Protein AF-0000000068148732 (afdb_homodimer)

Nearest PDB structures (foldseek):
  4zos-assembly1_C  TM=9.100E-01  e=1.405E-07  Yersinia enterocolitica subsp. enterocolitica 8081
  4hl9-assembly4_H  TM=9.072E-01  e=1.807E-07  Rhodospirillum rubrum ATCC 11170
  4zos-assembly2_B  TM=8.792E-01  e=1.593E-07  Yersinia enterocolitica subsp. enterocolitica 8081
  4dpo-assembly1_B  TM=8.936E-01  e=3.387E-07  Methanosarcina mazei Go1
  2gff-assembly1_A  TM=8.939E-01  e=2.284E-05  Yersinia pestis

Structure (mmCIF, N/CA/C/O backbone):
data_AF-0000000068148732-model_v1
#
loop_
_entity.id
_entity.type
_entity.pdbx_description
1 polymer 'ABM domain-containing protein'
#
loop_
_atom_site.group_PDB
_atom_site.id
_atom_site.type_symbol
_atom_site.label_atom_id
_atom_site.label_alt_id
_atom_site.label_comp_id
_atom_site.label_asym_id
_atom_site.label_entity_id
_atom_site.label_seq_id
_atom_site.pdbx_PDB_ins_code
_atom_site.Cartn_x
_atom_site.Cartn_y
_atom_site.Cartn_z
_atom_site.occupancy
_atom_site.B_iso_or_equiv
_atom_site.auth_seq_id
_atom_site.auth_comp_id
_atom_site.auth_asym_id
_atom_site.auth_atom_id
_atom_site.pdbx_PDB_model_num
ATOM 1 N N . MET A 1 1 ? 11.148 -5.82 21.234 1 41.78 1 MET A N 1
ATOM 2 C CA . MET A 1 1 ? 9.766 -5.852 20.75 1 41.78 1 MET A CA 1
ATOM 3 C C . MET A 1 1 ? 9.719 -5.801 19.219 1 41.78 1 MET A C 1
ATOM 5 O O . MET A 1 1 ? 10.156 -4.82 18.625 1 41.78 1 MET A O 1
ATOM 9 N N . THR A 1 2 ? 9.812 -6.941 18.484 1 57.5 2 THR A N 1
ATOM 10 C CA . THR A 1 2 ? 9.969 -6.977 17.031 1 57.5 2 THR A CA 1
ATOM 11 C C . THR A 1 2 ? 8.82 -6.23 16.344 1 57.5 2 THR A C 1
ATOM 13 O O . THR A 1 2 ? 7.648 -6.496 16.625 1 57.5 2 THR A O 1
ATOM 16 N N . ASN A 1 3 ? 9 -5 15.898 1 87.88 3 ASN A N 1
ATOM 17 C CA . ASN A 1 3 ? 7.949 -4.125 15.391 1 87.88 3 ASN A CA 1
ATOM 18 C C . ASN A 1 3 ? 7.469 -4.566 14.008 1 87.88 3 ASN A C 1
ATOM 20 O O . ASN A 1 3 ? 8.281 -4.84 13.125 1 87.88 3 ASN A O 1
ATOM 24 N N . SER A 1 4 ? 6.219 -4.785 13.938 1 97.69 4 SER A N 1
ATOM 25 C CA . SER A 1 4 ? 5.621 -5.176 12.664 1 97.69 4 SER A CA 1
ATOM 26 C C . SER A 1 4 ? 5.926 -4.16 11.578 1 97.69 4 SER A C 1
ATOM 28 O O . SER A 1 4 ? 6.23 -3 11.867 1 97.69 4 SER A O 1
ATOM 30 N N . ILE A 1 5 ? 6.051 -4.664 10.406 1 98.62 5 ILE A N 1
ATOM 31 C CA . ILE A 1 5 ? 6.223 -3.744 9.289 1 98.62 5 ILE A CA 1
ATOM 32 C C . ILE A 1 5 ? 5.117 -3.963 8.266 1 98.62 5 ILE A C 1
ATOM 34 O O . ILE A 1 5 ? 4.531 -5.047 8.188 1 98.62 5 ILE A O 1
ATOM 38 N N . LYS A 1 6 ? 4.832 -2.912 7.609 1 98.81 6 LYS A N 1
ATOM 39 C CA . LYS A 1 6 ? 3.982 -2.965 6.422 1 98.81 6 LYS A CA 1
ATOM 40 C C . LYS A 1 6 ? 4.82 -3.035 5.148 1 98.81 6 LYS A C 1
ATOM 42 O O . LYS A 1 6 ? 5.863 -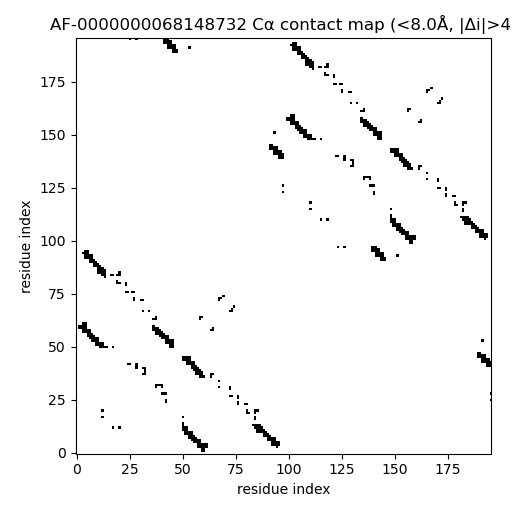2.387 5.047 1 98.81 6 LYS A O 1
ATOM 47 N N . VAL A 1 7 ? 4.387 -3.824 4.168 1 98.94 7 VAL A N 1
ATOM 48 C CA . VAL A 1 7 ? 5.012 -3.859 2.848 1 98.94 7 VAL A CA 1
ATOM 49 C C . VAL A 1 7 ? 3.955 -3.65 1.768 1 98.94 7 VAL A C 1
ATOM 51 O O . VAL A 1 7 ? 2.908 -4.301 1.781 1 98.94 7 VAL A O 1
ATOM 54 N N . VAL A 1 8 ? 4.18 -2.717 0.924 1 98.94 8 VAL A N 1
ATOM 55 C CA . VAL A 1 8 ? 3.352 -2.484 -0.255 1 98.94 8 VAL A CA 1
ATOM 56 C C . VAL A 1 8 ? 4.145 -2.818 -1.517 1 98.94 8 VAL A C 1
ATOM 58 O O . VAL A 1 8 ? 5.215 -2.256 -1.751 1 98.94 8 VAL A O 1
ATOM 61 N N . ALA A 1 9 ? 3.645 -3.76 -2.295 1 98.94 9 ALA A N 1
ATOM 62 C CA . ALA A 1 9 ? 4.262 -4.129 -3.566 1 98.94 9 ALA A CA 1
ATOM 63 C C . ALA A 1 9 ? 3.326 -3.83 -4.734 1 98.94 9 ALA A C 1
ATOM 65 O O . ALA A 1 9 ? 2.211 -4.352 -4.797 1 98.94 9 ALA A O 1
ATOM 66 N N . ARG A 1 10 ? 3.758 -3.01 -5.617 1 98.94 10 ARG A N 1
ATOM 67 C CA . ARG A 1 10 ? 3.014 -2.676 -6.828 1 98.94 10 ARG A CA 1
ATOM 68 C C . ARG A 1 10 ? 3.543 -3.453 -8.031 1 98.94 10 ARG A C 1
ATOM 70 O O . ARG A 1 10 ? 4.738 -3.406 -8.328 1 98.94 10 ARG A O 1
ATOM 77 N N . VAL A 1 11 ? 2.668 -4.145 -8.648 1 98.88 11 VAL A N 1
ATOM 78 C CA . VAL A 1 11 ? 3.041 -5.062 -9.719 1 98.88 11 VAL A CA 1
ATOM 79 C C . VAL A 1 11 ? 2.363 -4.641 -11.023 1 98.88 11 VAL A C 1
ATOM 81 O O . VAL A 1 11 ? 1.139 -4.512 -11.078 1 98.88 11 VAL A O 1
ATOM 84 N N . MET A 1 12 ? 3.15 -4.426 -12.023 1 98.88 12 MET A N 1
ATOM 85 C CA . MET A 1 12 ? 2.654 -4.133 -13.367 1 98.88 12 MET A CA 1
ATOM 86 C C . MET A 1 12 ? 2.76 -5.359 -14.258 1 98.88 12 MET A C 1
ATOM 88 O O . MET A 1 12 ? 3.844 -5.922 -14.422 1 98.88 12 MET A O 1
ATOM 92 N N . ILE A 1 13 ? 1.694 -5.703 -14.844 1 98.88 13 ILE A N 1
ATOM 93 C CA . ILE A 1 13 ? 1.597 -6.949 -15.602 1 98.88 13 ILE A CA 1
ATOM 94 C C . ILE A 1 13 ? 1.659 -6.652 -17.094 1 98.88 13 ILE A C 1
ATOM 96 O O . ILE A 1 13 ? 1.075 -5.672 -17.562 1 98.88 13 ILE A O 1
ATOM 100 N N . THR A 1 14 ? 2.352 -7.508 -17.828 1 98.75 14 THR A N 1
ATOM 101 C CA . THR A 1 14 ? 2.336 -7.434 -19.281 1 98.75 14 THR A CA 1
ATOM 102 C C . THR A 1 14 ? 0.914 -7.59 -19.812 1 98.75 14 THR A C 1
ATOM 104 O O . THR A 1 14 ? 0.196 -8.508 -19.422 1 98.75 14 THR A O 1
ATOM 107 N N . PRO A 1 15 ? 0.529 -6.656 -20.719 1 98.5 15 PRO A N 1
ATOM 108 C CA . PRO A 1 15 ? -0.842 -6.734 -21.234 1 98.5 15 PRO A CA 1
ATOM 109 C C . PRO A 1 15 ? -1.189 -8.117 -21.781 1 98.5 15 PRO A C 1
ATOM 111 O O . PRO A 1 15 ? -0.399 -8.711 -22.516 1 98.5 15 PRO A O 1
ATOM 114 N N . GLY A 1 16 ? -2.309 -8.625 -21.328 1 98.06 16 GLY A N 1
ATOM 115 C CA . GLY A 1 16 ? -2.793 -9.914 -21.797 1 98.06 16 GLY A CA 1
ATOM 116 C C . GLY A 1 16 ? -2.488 -11.047 -20.828 1 98.06 16 GLY A C 1
ATOM 117 O O . GLY A 1 16 ? -3.012 -12.156 -20.984 1 98.06 16 GLY A O 1
ATOM 118 N N . ASN A 1 17 ? -1.711 -10.812 -19.828 1 98.44 17 ASN A N 1
ATOM 119 C CA . ASN A 1 17 ? -1.284 -11.859 -18.906 1 98.44 17 ASN A CA 1
ATOM 120 C C . ASN A 1 17 ? -1.924 -11.703 -17.531 1 98.44 17 ASN A C 1
ATOM 122 O O . ASN A 1 17 ? -1.484 -12.32 -16.562 1 98.44 17 ASN A O 1
ATOM 126 N N . GLU A 1 18 ? -2.932 -10.844 -17.453 1 98.44 18 GLU A N 1
ATOM 127 C CA . GLU A 1 18 ? -3.545 -10.516 -16.172 1 98.44 18 GLU A CA 1
ATOM 128 C C . GLU A 1 18 ? -4.176 -11.75 -15.531 1 98.44 18 GLU A C 1
ATOM 130 O O . GLU A 1 18 ? -4.047 -11.969 -14.328 1 98.44 18 GLU A O 1
ATOM 135 N N . ASP A 1 19 ? -4.844 -12.562 -16.328 1 98 19 ASP A N 1
ATOM 136 C CA . ASP A 1 19 ? -5.535 -13.727 -15.781 1 98 19 ASP A CA 1
ATOM 137 C C . ASP A 1 19 ? -4.551 -14.703 -15.148 1 98 19 ASP A C 1
ATOM 139 O O . ASP A 1 19 ? -4.797 -15.227 -14.055 1 98 19 ASP A O 1
ATOM 143 N N . ALA A 1 20 ? -3.566 -14.992 -15.883 1 97.94 20 ALA A N 1
ATOM 144 C CA . ALA A 1 20 ? -2.537 -15.875 -15.344 1 97.94 20 ALA A CA 1
ATOM 145 C C . ALA A 1 20 ? -1.981 -15.328 -14.031 1 97.94 20 ALA A C 1
ATOM 147 O O . ALA A 1 20 ? -1.85 -16.062 -13.047 1 97.94 20 ALA A O 1
ATOM 148 N N . PHE A 1 21 ? -1.647 -14.078 -13.992 1 98.81 21 PHE A N 1
ATOM 149 C CA . PHE A 1 21 ? -1.114 -13.461 -12.781 1 98.81 21 PHE A CA 1
ATOM 150 C C . PHE A 1 21 ? -2.094 -13.602 -11.625 1 98.81 21 PHE A C 1
ATOM 152 O O . PHE A 1 21 ? -1.711 -14.031 -10.531 1 98.81 21 PHE A O 1
ATOM 159 N N . GLU A 1 22 ? -3.365 -13.227 -11.875 1 98.75 22 GLU A N 1
ATOM 160 C CA . GLU A 1 22 ? -4.352 -13.281 -10.805 1 98.75 22 GLU A CA 1
ATOM 161 C C . GLU A 1 22 ? -4.477 -14.695 -10.234 1 98.75 22 GLU A C 1
ATOM 163 O O . GLU A 1 22 ? -4.594 -14.875 -9.023 1 98.75 22 GLU A O 1
ATOM 168 N N . THR A 1 23 ? -4.449 -15.68 -11.086 1 98.44 23 THR A N 1
ATOM 169 C CA . THR A 1 23 ? -4.559 -17.062 -10.656 1 98.44 23 THR A CA 1
ATOM 170 C C . THR A 1 23 ? -3.414 -17.438 -9.719 1 98.44 23 THR A C 1
ATOM 172 O O . THR A 1 23 ? -3.646 -17.859 -8.578 1 98.44 23 THR A O 1
ATOM 175 N N . TYR A 1 24 ? -2.24 -17.219 -10.117 1 98.56 24 TYR A N 1
ATOM 176 C CA . TYR A 1 24 ? -1.079 -17.656 -9.352 1 98.56 24 TYR A CA 1
ATOM 177 C C . TYR A 1 24 ? -0.852 -16.75 -8.141 1 98.56 24 TYR A C 1
ATOM 179 O O . TYR A 1 24 ? -0.393 -17.203 -7.094 1 98.56 24 TYR A O 1
ATOM 187 N N . ALA A 1 25 ? -1.184 -15.492 -8.289 1 98.75 25 ALA A N 1
ATOM 188 C CA . ALA A 1 25 ? -1.085 -14.578 -7.148 1 98.75 25 ALA A CA 1
ATOM 189 C C . ALA A 1 25 ? -2.076 -14.961 -6.055 1 98.75 25 ALA A C 1
ATOM 191 O O . ALA A 1 25 ? -1.792 -14.789 -4.863 1 98.75 25 ALA A O 1
ATOM 192 N N . ALA A 1 26 ? -3.234 -15.438 -6.453 1 98.56 26 ALA A N 1
ATOM 193 C CA . ALA A 1 26 ? -4.199 -15.914 -5.469 1 98.56 26 ALA A CA 1
ATOM 194 C C . ALA A 1 26 ? -3.65 -17.109 -4.699 1 98.56 26 ALA A C 1
ATOM 196 O O . ALA A 1 26 ? -3.797 -17.203 -3.477 1 98.56 26 ALA A O 1
ATOM 197 N N . GLU A 1 27 ? -3.043 -18 -5.395 1 98.44 27 GLU A N 1
ATOM 198 C CA . GLU A 1 27 ? -2.404 -19.141 -4.75 1 98.44 27 GLU A CA 1
ATOM 199 C C . GLU A 1 27 ? -1.283 -18.688 -3.814 1 98.44 27 GLU A C 1
ATOM 201 O O . GLU A 1 27 ? -1.157 -19.203 -2.699 1 98.44 27 GLU A O 1
ATOM 206 N N . LEU A 1 28 ? -0.495 -17.766 -4.27 1 98.75 28 LEU A N 1
ATOM 207 C CA . LEU A 1 28 ? 0.555 -17.18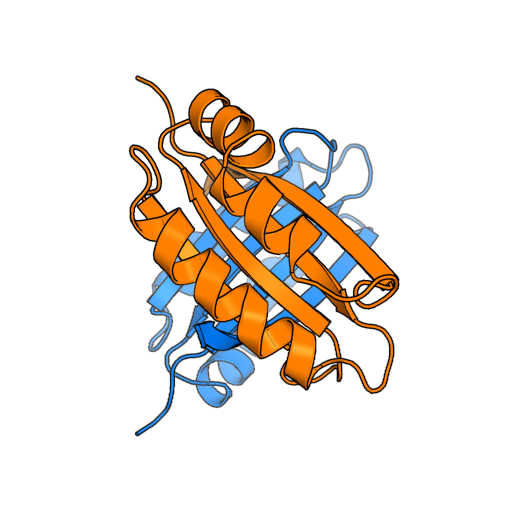8 -3.443 1 98.75 28 LEU A CA 1
ATOM 208 C C . LEU A 1 28 ? -0.025 -16.609 -2.158 1 98.75 28 LEU A C 1
ATOM 210 O O . LEU A 1 28 ? 0.524 -16.812 -1.074 1 98.75 28 LEU A O 1
ATOM 214 N N . SER A 1 29 ? -1.129 -15.859 -2.316 1 98.75 29 SER A N 1
ATOM 215 C CA . SER A 1 29 ? -1.762 -15.211 -1.173 1 98.75 29 SER A CA 1
ATOM 216 C C . SER A 1 29 ? -2.174 -16.234 -0.117 1 98.75 29 SER A C 1
ATOM 218 O O . SER A 1 29 ? -1.931 -16.031 1.075 1 98.75 29 SER A O 1
ATOM 220 N N . VAL A 1 30 ? -2.766 -17.328 -0.506 1 98.5 30 VAL A N 1
ATOM 221 C CA . VAL A 1 30 ? -3.199 -18.375 0.405 1 98.5 30 VAL A CA 1
ATOM 222 C C . VAL A 1 30 ? -1.987 -18.984 1.106 1 98.5 30 VAL A C 1
ATOM 224 O O . VAL A 1 30 ? -1.967 -19.109 2.334 1 98.5 30 VAL A O 1
ATOM 227 N N . ALA A 1 31 ? -1.003 -19.344 0.367 1 98.62 31 ALA A N 1
ATOM 228 C CA . ALA A 1 31 ? 0.201 -19.953 0.921 1 98.62 31 ALA A CA 1
ATOM 229 C C . ALA A 1 31 ? 0.903 -19.016 1.89 1 98.62 31 ALA A C 1
ATOM 231 O O . ALA A 1 31 ? 1.345 -19.422 2.965 1 98.62 31 ALA A O 1
ATOM 232 N N . THR A 1 32 ? 1.057 -17.719 1.494 1 98.81 32 THR A N 1
ATOM 233 C CA . THR A 1 32 ? 1.768 -16.719 2.281 1 98.81 32 THR A CA 1
ATOM 234 C C . THR A 1 32 ? 1.052 -16.469 3.605 1 98.81 32 THR A C 1
ATOM 236 O O . THR A 1 32 ? 1.693 -16.344 4.648 1 98.81 32 THR A O 1
ATOM 239 N N . ARG A 1 33 ? -0.27 -16.391 3.621 1 98.62 33 ARG A N 1
ATOM 240 C CA . ARG A 1 33 ? -1.036 -16.125 4.836 1 98.62 33 ARG A CA 1
ATOM 241 C C . ARG A 1 33 ? -0.854 -17.25 5.852 1 98.62 33 ARG A C 1
ATOM 243 O O . ARG A 1 33 ? -1.084 -17.062 7.047 1 98.62 33 ARG A O 1
ATOM 250 N N . ALA A 1 34 ? -0.403 -18.422 5.402 1 98.25 34 ALA A N 1
ATOM 251 C CA . ALA A 1 34 ? -0.185 -19.562 6.285 1 98.25 34 ALA A CA 1
ATOM 252 C C . ALA A 1 34 ? 1.21 -19.516 6.902 1 98.25 34 ALA A C 1
ATOM 254 O O . ALA A 1 34 ? 1.515 -20.281 7.816 1 98.25 34 ALA A O 1
ATOM 255 N N . GLU A 1 35 ? 2.041 -18.641 6.461 1 98.5 35 GLU A N 1
ATOM 256 C CA . GLU A 1 35 ? 3.404 -18.531 6.973 1 98.5 35 GLU A CA 1
ATOM 257 C C . GLU A 1 35 ? 3.424 -17.938 8.375 1 98.5 35 GLU A C 1
ATOM 259 O O . GLU A 1 35 ? 2.689 -16.984 8.656 1 98.5 35 GLU A O 1
ATOM 264 N N . ALA A 1 36 ? 4.293 -18.469 9.172 1 97.69 36 ALA A N 1
ATOM 265 C CA . ALA A 1 36 ? 4.488 -17.891 10.5 1 97.69 36 ALA A CA 1
ATOM 266 C C . ALA A 1 36 ? 4.992 -16.453 10.398 1 97.69 36 ALA A C 1
ATOM 268 O O . ALA A 1 36 ? 5.945 -16.172 9.664 1 97.69 36 ALA A O 1
ATOM 269 N N . GLY A 1 37 ? 4.281 -15.602 11.078 1 98.06 37 GLY A N 1
ATOM 270 C CA . GLY A 1 37 ? 4.711 -14.211 11.141 1 98.06 37 GLY A CA 1
ATOM 271 C C . GLY A 1 37 ? 4.047 -13.336 10.102 1 98.06 37 GLY A C 1
ATOM 272 O O . GLY A 1 37 ? 4.219 -12.117 10.109 1 98.06 37 GLY A O 1
ATOM 273 N N . CYS A 1 38 ? 3.348 -13.93 9.148 1 98.69 38 CYS A N 1
ATOM 274 C CA . CYS A 1 38 ? 2.494 -13.141 8.266 1 98.69 38 CYS A CA 1
ATOM 275 C C . CYS A 1 38 ? 1.242 -12.672 9 1 98.69 38 CYS A C 1
ATOM 277 O O . CYS A 1 38 ? 0.411 -13.484 9.398 1 98.69 38 CYS A O 1
ATOM 279 N N . LEU A 1 39 ? 1.058 -11.422 9.125 1 98.56 39 LEU A N 1
ATOM 280 C CA . LEU A 1 39 ? -0.081 -10.875 9.859 1 98.56 39 LEU A CA 1
ATOM 281 C C . LEU A 1 39 ? -1.229 -10.547 8.906 1 98.56 39 LEU A C 1
ATOM 283 O O . LEU A 1 39 ? -2.398 -10.633 9.289 1 98.56 39 LEU A O 1
ATOM 287 N N . SER A 1 40 ? -0.877 -10.133 7.758 1 98.69 40 SER A N 1
ATOM 288 C CA . SER A 1 40 ? -1.842 -9.898 6.688 1 98.69 40 SER A CA 1
ATOM 289 C C . SER A 1 40 ? -1.164 -9.898 5.32 1 98.69 40 SER A C 1
ATOM 291 O O . SER A 1 40 ? -0.003 -9.5 5.199 1 98.69 40 SER A O 1
ATOM 293 N N . TYR A 1 41 ? -1.872 -10.344 4.324 1 98.81 41 TYR A N 1
ATOM 294 C CA . TYR A 1 41 ? -1.389 -10.461 2.953 1 98.81 41 TYR A CA 1
ATOM 295 C C . TYR A 1 41 ? -2.547 -10.453 1.964 1 98.81 41 TYR A C 1
ATOM 297 O O . TYR A 1 41 ? -3.227 -11.469 1.786 1 98.81 41 TYR A O 1
ATOM 305 N N . HIS A 1 42 ? -2.727 -9.312 1.305 1 98.69 42 HIS A N 1
ATOM 306 C CA . HIS A 1 42 ? -3.889 -9.195 0.433 1 98.69 42 HIS A CA 1
ATOM 307 C C . HIS A 1 42 ? -3.502 -8.648 -0.935 1 98.69 42 HIS A C 1
ATOM 309 O O . HIS A 1 42 ? -2.695 -7.719 -1.027 1 98.69 42 HIS A O 1
ATOM 315 N N . LEU A 1 43 ? -4.059 -9.242 -1.942 1 98.88 43 LEU A N 1
ATOM 316 C CA . LEU A 1 43 ? -3.896 -8.789 -3.32 1 98.88 43 LEU A CA 1
ATOM 317 C C . LEU A 1 43 ? -5.039 -7.867 -3.732 1 98.88 43 LEU A C 1
ATOM 319 O O . LEU A 1 43 ? -6.203 -8.148 -3.439 1 98.88 43 LEU A O 1
ATOM 323 N N . HIS A 1 44 ? -4.672 -6.816 -4.414 1 98.88 44 HIS A N 1
ATOM 324 C CA . HIS A 1 44 ? -5.652 -5.848 -4.898 1 98.88 44 HIS A CA 1
ATOM 325 C C . HIS A 1 44 ? -5.461 -5.566 -6.383 1 98.88 44 HIS A C 1
ATOM 327 O O . HIS A 1 44 ? -4.336 -5.609 -6.891 1 98.88 44 HIS A O 1
ATOM 333 N N . ARG A 1 45 ? -6.555 -5.297 -7.039 1 98.75 45 ARG A N 1
ATOM 334 C CA . ARG A 1 45 ? -6.547 -4.789 -8.406 1 98.75 45 ARG A CA 1
ATOM 335 C C . ARG A 1 45 ? -6.75 -3.277 -8.43 1 98.75 45 ARG A C 1
ATOM 337 O O . ARG A 1 45 ? -7.586 -2.748 -7.695 1 98.75 45 ARG A O 1
ATOM 344 N N . HIS A 1 46 ? -5.926 -2.604 -9.25 1 98.75 46 HIS A N 1
ATOM 345 C CA . HIS A 1 46 ? -6.102 -1.163 -9.398 1 98.75 46 HIS A CA 1
ATOM 346 C C . HIS A 1 46 ? -7.414 -0.838 -10.102 1 98.75 46 HIS A C 1
ATOM 348 O O . HIS A 1 46 ? -7.723 -1.423 -11.141 1 98.75 46 HIS A O 1
ATOM 354 N N . LEU A 1 47 ? -8.117 0.073 -9.555 1 97.69 47 LEU A N 1
ATOM 355 C CA . LEU A 1 47 ? -9.461 0.343 -10.047 1 97.69 47 LEU A CA 1
ATOM 356 C C . LEU A 1 47 ? -9.414 1.213 -11.305 1 97.69 47 LEU A C 1
ATOM 358 O O . LEU A 1 47 ? -10.352 1.212 -12.102 1 97.69 47 LEU A O 1
ATOM 362 N N . ASN A 1 48 ? -8.289 1.942 -11.5 1 97.31 48 ASN A N 1
ATOM 363 C CA . ASN A 1 48 ? -8.258 2.928 -12.578 1 97.31 48 ASN A CA 1
ATOM 364 C C . ASN A 1 48 ? -7.164 2.613 -13.594 1 97.31 48 ASN A C 1
ATOM 366 O O . ASN A 1 48 ? -6.977 3.354 -14.562 1 97.31 48 ASN A O 1
ATOM 370 N N . GLN A 1 49 ? -6.355 1.624 -13.297 1 97.81 49 GLN A N 1
ATOM 371 C CA . GLN A 1 49 ? -5.262 1.245 -14.188 1 97.81 49 GLN A CA 1
ATOM 372 C C . GLN A 1 49 ? -5.285 -0.253 -14.477 1 97.81 49 GLN A C 1
ATOM 374 O O . GLN A 1 49 ? -5 -1.065 -13.594 1 97.81 49 GLN A O 1
ATOM 379 N N . LYS A 1 50 ? -5.512 -0.586 -15.742 1 97.56 50 LYS A N 1
ATOM 380 C CA . LYS A 1 50 ? -5.535 -1.995 -16.125 1 97.56 50 LYS A CA 1
ATOM 381 C C . LYS A 1 50 ? -4.152 -2.627 -15.977 1 97.56 50 LYS A C 1
ATOM 383 O O . LYS A 1 50 ? -3.145 -2.014 -16.328 1 97.56 50 LYS A O 1
ATOM 388 N N . GLY A 1 51 ? -4.102 -3.781 -15.43 1 98.56 51 GLY A N 1
ATOM 389 C CA . GLY A 1 51 ? -2.863 -4.539 -15.375 1 98.56 51 GLY A CA 1
ATOM 390 C C . GLY A 1 51 ? -1.983 -4.152 -14.203 1 98.56 51 GLY A C 1
ATOM 391 O O . GLY A 1 51 ? -0.814 -4.539 -14.141 1 98.56 51 GLY A O 1
ATOM 392 N N . VAL A 1 52 ? -2.484 -3.332 -13.352 1 98.88 52 VAL A N 1
ATOM 393 C CA . VAL A 1 52 ? -1.725 -2.93 -12.172 1 98.88 52 VAL A CA 1
ATOM 394 C C . VAL A 1 52 ? -2.359 -3.529 -10.922 1 98.88 52 VAL A C 1
ATOM 396 O O . VAL A 1 52 ? -3.572 -3.428 -10.719 1 98.88 52 VAL A O 1
ATOM 399 N N . TYR A 1 53 ? -1.534 -4.176 -10.109 1 98.94 53 TYR A N 1
ATOM 400 C CA . TYR A 1 53 ? -1.941 -4.828 -8.867 1 98.94 53 TYR A CA 1
ATOM 401 C C . TYR A 1 53 ? -1.07 -4.375 -7.707 1 98.94 53 TYR A C 1
ATOM 403 O O . TYR A 1 53 ? 0.058 -3.918 -7.906 1 98.94 53 TYR A O 1
ATOM 411 N N . VAL A 1 54 ? -1.641 -4.523 -6.559 1 98.94 54 VAL A N 1
ATOM 412 C CA . VAL A 1 54 ? -0.905 -4.125 -5.363 1 98.94 54 VAL A CA 1
ATOM 413 C C . VAL A 1 54 ? -1.1 -5.168 -4.266 1 98.94 54 VAL A C 1
ATOM 415 O O . VAL A 1 54 ? -2.232 -5.516 -3.926 1 98.94 54 VAL A O 1
ATOM 418 N N . PHE A 1 55 ? -0.045 -5.672 -3.748 1 98.94 55 PHE A N 1
ATOM 419 C CA . PHE A 1 55 ? -0.074 -6.402 -2.486 1 98.94 55 PHE A CA 1
ATOM 420 C C . PHE A 1 55 ? 0.078 -5.453 -1.306 1 98.94 55 PHE A C 1
ATOM 422 O O . PHE A 1 55 ? 0.967 -4.598 -1.301 1 98.94 55 PHE A O 1
ATOM 429 N N . VAL A 1 56 ? -0.781 -5.547 -0.368 1 98.94 56 VAL A N 1
ATOM 430 C CA . VAL A 1 56 ? -0.628 -4.902 0.932 1 98.94 56 VAL A CA 1
ATOM 431 C C . VAL A 1 56 ? -0.415 -5.961 2.012 1 98.94 56 VAL A C 1
ATOM 433 O O . VAL A 1 56 ? -1.282 -6.809 2.24 1 98.94 56 VAL A O 1
ATOM 436 N N . GLU A 1 57 ? 0.737 -5.855 2.637 1 98.94 57 GLU A N 1
ATOM 437 C CA . GLU A 1 57 ? 1.208 -6.918 3.52 1 98.94 57 GLU A CA 1
ATOM 438 C C . GLU A 1 57 ? 1.573 -6.371 4.895 1 98.94 57 GLU A C 1
ATOM 440 O O . GLU A 1 57 ? 1.94 -5.203 5.027 1 98.94 57 GLU A O 1
ATOM 445 N N . GLU A 1 58 ? 1.456 -7.188 5.902 1 98.81 58 GLU A N 1
ATOM 446 C CA . GLU A 1 58 ? 1.979 -6.906 7.234 1 98.81 58 GLU A CA 1
ATOM 447 C C . GLU A 1 58 ? 2.707 -8.125 7.809 1 98.81 58 GLU A C 1
ATOM 449 O O . GLU A 1 58 ? 2.213 -9.25 7.715 1 98.81 58 GLU A O 1
ATOM 454 N N . TRP A 1 59 ? 3.826 -7.848 8.383 1 98.69 59 TRP A N 1
ATOM 455 C CA . TRP A 1 59 ? 4.723 -8.891 8.875 1 98.69 59 TRP A CA 1
ATOM 456 C C . TRP A 1 59 ? 5.164 -8.594 10.305 1 98.69 59 TRP A C 1
ATOM 458 O O . TRP A 1 59 ? 5.336 -7.434 10.688 1 98.69 59 TRP A O 1
ATOM 468 N N . ALA A 1 60 ? 5.383 -9.633 10.969 1 98.38 60 ALA A N 1
ATOM 469 C CA . ALA A 1 60 ? 5.73 -9.523 12.383 1 98.38 60 ALA A CA 1
ATOM 470 C C . ALA A 1 60 ? 7.051 -8.781 12.562 1 98.38 60 ALA A C 1
ATOM 472 O O . ALA A 1 60 ? 7.316 -8.219 13.633 1 98.38 60 ALA A O 1
ATOM 473 N N . SER A 1 61 ? 7.918 -8.898 11.578 1 97.81 61 SER A N 1
ATOM 474 C CA . SER A 1 61 ? 9.188 -8.172 11.578 1 97.81 61 SER A CA 1
ATOM 475 C C . SER A 1 61 ? 9.781 -8.102 10.18 1 97.81 61 SER A C 1
ATOM 477 O O . SER A 1 61 ? 9.328 -8.789 9.266 1 97.81 61 SER A O 1
ATOM 479 N N . ARG A 1 62 ? 10.75 -7.262 10.016 1 96.88 62 ARG A N 1
ATOM 480 C CA . ARG A 1 62 ? 11.477 -7.191 8.758 1 96.88 62 ARG A CA 1
ATOM 481 C C . ARG A 1 62 ? 12.148 -8.523 8.438 1 96.88 62 ARG A C 1
ATOM 483 O O . ARG A 1 62 ? 12.164 -8.953 7.285 1 96.88 62 ARG A O 1
ATOM 490 N N . GLN A 1 63 ? 12.727 -9.164 9.477 1 97.06 63 GLN A N 1
ATOM 491 C CA . GLN A 1 63 ? 13.414 -10.43 9.281 1 97.06 63 GLN A CA 1
ATOM 492 C C . GLN A 1 63 ? 12.461 -11.5 8.734 1 97.06 63 GLN A C 1
ATOM 494 O O . GLN A 1 63 ? 12.82 -12.258 7.836 1 97.06 63 GLN A O 1
ATOM 499 N N . VAL A 1 64 ? 11.305 -11.492 9.297 1 98.06 64 VAL A N 1
ATOM 500 C CA . VAL A 1 64 ? 10.305 -12.461 8.867 1 98.06 64 VAL A CA 1
ATOM 501 C C . VAL A 1 64 ? 9.93 -12.211 7.414 1 98.06 64 VAL A C 1
ATOM 503 O O . VAL A 1 64 ? 9.797 -13.148 6.625 1 98.06 64 VAL A O 1
ATOM 506 N N . TRP A 1 65 ? 9.758 -10.938 7.066 1 98.44 65 TRP A N 1
ATOM 507 C CA . TRP A 1 65 ? 9.453 -10.586 5.684 1 98.44 65 TRP A CA 1
ATOM 508 C C . TRP A 1 65 ? 10.578 -11.031 4.746 1 98.44 65 TRP A C 1
ATOM 510 O O . TRP A 1 65 ? 10.32 -11.57 3.672 1 98.44 65 TRP A O 1
ATOM 520 N N . GLU A 1 66 ? 11.789 -10.797 5.168 1 97.69 66 GLU A N 1
ATOM 521 C CA . GLU A 1 66 ? 12.93 -11.188 4.344 1 97.69 66 GLU A CA 1
ATOM 522 C C . GLU A 1 66 ? 12.977 -12.703 4.148 1 97.69 66 GLU A C 1
ATOM 524 O O . GLU A 1 66 ? 13.344 -13.18 3.074 1 97.69 66 GLU A O 1
ATOM 529 N N . GLN A 1 67 ? 12.648 -13.445 5.156 1 98 67 GLN A N 1
ATOM 530 C CA . GLN A 1 67 ? 12.547 -14.891 5.027 1 98 67 GLN A CA 1
ATOM 531 C C . GLN A 1 67 ? 11.477 -15.281 4.008 1 98 67 GLN A C 1
ATOM 533 O O . GLN A 1 67 ? 11.68 -16.203 3.211 1 98 67 GLN A O 1
ATOM 538 N N . HIS A 1 68 ? 10.375 -14.586 4.062 1 98.56 68 HIS A N 1
ATOM 539 C CA . HIS A 1 68 ? 9.305 -14.805 3.088 1 98.56 68 HIS A CA 1
ATOM 540 C C . HIS A 1 68 ? 9.812 -14.586 1.665 1 98.56 68 HIS A C 1
ATOM 542 O O . HIS A 1 68 ? 9.523 -15.391 0.773 1 98.56 68 HIS A O 1
ATOM 548 N N . MET A 1 69 ? 10.555 -13.57 1.404 1 98.06 69 MET A N 1
ATOM 549 C CA . MET A 1 69 ? 11.016 -13.188 0.073 1 98.06 69 MET A CA 1
ATOM 550 C C . MET A 1 69 ? 11.922 -14.258 -0.521 1 98.06 69 MET A C 1
ATOM 552 O O . MET A 1 69 ? 12.023 -14.383 -1.743 1 98.06 69 MET A O 1
ATOM 556 N N . SER A 1 70 ? 12.508 -15.094 0.354 1 97.06 70 SER A N 1
ATOM 557 C CA . SER A 1 70 ? 13.383 -16.172 -0.105 1 97.06 70 SER A CA 1
ATOM 558 C C . SER A 1 70 ? 12.75 -17.531 0.135 1 97.06 70 SER A C 1
ATOM 560 O O . SER A 1 70 ? 13.406 -18.562 -0.029 1 97.06 70 SER A O 1
ATOM 562 N N . GLY A 1 71 ? 11.547 -17.547 0.533 1 97.69 71 GLY A N 1
ATOM 563 C CA . GLY A 1 71 ? 10.898 -18.766 0.989 1 97.69 71 GLY A CA 1
ATOM 564 C C . GLY A 1 71 ? 10.219 -19.531 -0.13 1 97.69 71 GLY A C 1
ATOM 565 O O . GLY A 1 71 ? 10.273 -19.125 -1.292 1 97.69 71 GLY A O 1
ATOM 566 N N . GLU A 1 72 ? 9.594 -20.625 0.256 1 97.75 72 GLU A N 1
ATOM 567 C CA . GLU A 1 72 ? 9.039 -21.594 -0.693 1 97.75 72 GLU A CA 1
ATOM 568 C C . GLU A 1 72 ? 7.855 -21 -1.453 1 97.75 72 GLU A C 1
ATOM 570 O O . GLU A 1 72 ? 7.684 -21.266 -2.645 1 97.75 72 GLU A O 1
ATOM 575 N N . ALA A 1 73 ? 7 -20.25 -0.811 1 98.38 73 ALA A N 1
ATOM 576 C CA . ALA A 1 73 ? 5.824 -19.688 -1.465 1 98.38 73 ALA A CA 1
ATOM 577 C C . ALA A 1 73 ? 6.223 -18.797 -2.645 1 98.38 73 ALA A C 1
ATOM 579 O O . ALA A 1 73 ? 5.637 -18.891 -3.727 1 98.38 73 ALA A O 1
ATOM 580 N N . ILE A 1 74 ? 7.18 -17.984 -2.445 1 98.44 74 ILE A N 1
ATOM 581 C CA . ILE A 1 74 ? 7.66 -17.094 -3.494 1 98.44 74 ILE A CA 1
ATOM 582 C C . ILE A 1 74 ? 8.312 -17.922 -4.609 1 98.44 74 ILE A C 1
ATOM 584 O O . ILE A 1 74 ? 8.062 -17.672 -5.793 1 98.44 74 ILE A O 1
ATOM 588 N N . ARG A 1 75 ? 9.125 -18.922 -4.242 1 97.88 75 ARG A N 1
ATOM 589 C CA . ARG A 1 75 ? 9.766 -19.781 -5.234 1 97.88 75 ARG A CA 1
ATOM 590 C C . ARG A 1 75 ? 8.727 -20.484 -6.102 1 97.88 75 ARG A C 1
ATOM 592 O O . ARG A 1 75 ? 8.859 -20.531 -7.324 1 97.88 75 ARG A O 1
ATOM 599 N N . ALA A 1 76 ? 7.742 -21.031 -5.488 1 98.12 76 ALA A N 1
ATOM 600 C CA . ALA A 1 76 ? 6.676 -21.719 -6.207 1 98.12 76 ALA A CA 1
ATOM 601 C C . ALA A 1 76 ? 5.941 -20.766 -7.148 1 98.12 76 ALA A C 1
ATOM 603 O O . ALA A 1 76 ? 5.668 -21.125 -8.297 1 98.12 76 ALA A O 1
ATOM 604 N N . PHE A 1 77 ? 5.625 -19.594 -6.711 1 98.62 77 PHE A N 1
ATOM 605 C CA . PHE A 1 77 ? 4.973 -18.562 -7.512 1 98.62 77 PHE A CA 1
ATOM 606 C C . PHE A 1 77 ? 5.793 -18.234 -8.75 1 98.62 77 PHE A C 1
ATOM 608 O O . PHE A 1 77 ? 5.27 -18.234 -9.867 1 98.62 77 PHE A O 1
ATOM 615 N N . ASN A 1 78 ? 7.086 -18.031 -8.5 1 97.44 78 ASN A N 1
ATOM 616 C CA . ASN A 1 78 ? 7.977 -17.688 -9.602 1 97.44 78 ASN A CA 1
ATOM 617 C C . ASN A 1 78 ? 8.094 -18.828 -10.602 1 97.44 78 ASN A C 1
ATOM 619 O O . ASN A 1 78 ? 8.227 -18.594 -11.805 1 97.44 78 ASN A O 1
ATOM 623 N N . ARG A 1 79 ? 8.016 -20.016 -10.141 1 97.44 79 ARG A N 1
ATOM 624 C CA . ARG A 1 79 ? 8.117 -21.172 -11.016 1 97.44 79 ARG A CA 1
ATOM 625 C C . ARG A 1 79 ? 6.848 -21.344 -11.844 1 97.44 79 ARG A C 1
ATOM 627 O O . ARG A 1 79 ? 6.91 -21.75 -13.008 1 97.44 79 ARG A O 1
ATOM 634 N N . GLN A 1 80 ? 5.754 -21.062 -11.281 1 97.56 80 GLN A N 1
ATOM 635 C CA . GLN A 1 80 ? 4.461 -21.312 -11.906 1 97.56 80 GLN A CA 1
ATOM 636 C C . GLN A 1 80 ? 4.121 -20.203 -12.914 1 97.56 80 GLN A C 1
ATOM 638 O O . GLN A 1 80 ? 3.434 -20.453 -13.906 1 97.56 80 GLN A O 1
ATOM 643 N N . LEU A 1 81 ? 4.535 -19.016 -12.633 1 97.25 81 LEU A N 1
ATOM 644 C CA . LEU A 1 81 ? 4.164 -17.859 -13.445 1 97.25 81 LEU A CA 1
ATOM 645 C C . LEU A 1 81 ? 4.906 -17.875 -14.773 1 97.25 81 LEU A C 1
ATOM 647 O O . LEU A 1 81 ? 6.137 -17.953 -14.805 1 97.25 81 LEU A O 1
ATOM 651 N N . PRO A 1 82 ? 4.203 -17.859 -15.891 1 96.81 82 PRO A N 1
ATOM 652 C CA . PRO A 1 82 ? 4.887 -17.812 -17.188 1 96.81 82 PRO A CA 1
ATOM 653 C C . PRO A 1 82 ? 5.895 -16.672 -17.281 1 96.81 82 PRO A C 1
ATOM 655 O O . PRO A 1 82 ? 5.637 -15.57 -16.781 1 96.81 82 PRO A O 1
ATOM 658 N N . ALA A 1 83 ? 6.914 -16.969 -17.984 1 95.94 83 ALA A N 1
ATOM 659 C CA . ALA A 1 83 ? 7.977 -15.977 -18.109 1 95.94 83 ALA A CA 1
ATOM 660 C C . ALA A 1 83 ? 7.461 -14.703 -18.797 1 95.94 83 ALA A C 1
ATOM 662 O O . ALA A 1 83 ? 6.703 -14.781 -19.766 1 95.94 83 ALA A O 1
ATOM 663 N N . GLY A 1 84 ? 7.805 -13.555 -18.203 1 97.12 84 GLY A N 1
ATOM 664 C CA . GLY A 1 84 ? 7.469 -12.281 -18.828 1 97.12 84 GLY A CA 1
ATOM 665 C C . GLY A 1 84 ? 6.125 -11.734 -18.375 1 97.12 84 GLY A C 1
ATOM 666 O O . GLY A 1 84 ? 5.684 -10.688 -18.859 1 97.12 84 GLY A O 1
ATOM 667 N N . THR A 1 85 ? 5.445 -12.422 -17.484 1 98.56 85 THR A N 1
ATOM 668 C CA . THR A 1 85 ? 4.133 -11.992 -17.031 1 98.56 85 THR A CA 1
ATOM 669 C C . THR A 1 85 ? 4.234 -10.664 -16.281 1 98.56 85 THR A C 1
ATOM 671 O O . THR A 1 85 ? 3.439 -9.75 -16.516 1 98.56 85 THR A O 1
ATOM 674 N N . ILE A 1 86 ? 5.207 -10.562 -15.414 1 98.69 86 ILE A N 1
ATOM 675 C CA . ILE A 1 86 ? 5.414 -9.328 -14.656 1 98.69 86 ILE A CA 1
ATOM 676 C C . ILE A 1 86 ? 6.363 -8.406 -15.422 1 98.69 86 ILE A C 1
ATOM 678 O O . ILE A 1 86 ? 7.52 -8.766 -15.664 1 98.69 86 ILE A O 1
ATOM 682 N N . ALA A 1 87 ? 5.852 -7.297 -15.742 1 98.69 87 ALA A N 1
ATOM 683 C CA . ALA A 1 87 ? 6.648 -6.32 -16.484 1 98.69 87 ALA A CA 1
ATOM 684 C C . ALA A 1 87 ? 7.531 -5.508 -15.547 1 98.69 87 ALA A C 1
ATOM 686 O O . ALA A 1 87 ? 8.648 -5.133 -15.906 1 98.69 87 ALA A O 1
ATOM 687 N N . HIS A 1 88 ? 7.055 -5.16 -14.445 1 98.5 88 HIS A N 1
ATOM 688 C CA . HIS A 1 88 ? 7.762 -4.344 -13.461 1 98.5 88 HIS A CA 1
ATOM 689 C C . HIS A 1 88 ? 7.172 -4.523 -12.07 1 98.5 88 HIS A C 1
ATOM 691 O O . HIS A 1 88 ? 5.965 -4.73 -11.922 1 98.5 88 HIS A O 1
ATOM 697 N N . ILE A 1 89 ? 8.023 -4.465 -11.023 1 98.56 89 ILE A N 1
ATOM 698 C CA . ILE A 1 89 ? 7.562 -4.559 -9.641 1 98.56 89 ILE A CA 1
ATOM 699 C C . ILE A 1 89 ? 8.289 -3.529 -8.781 1 98.56 89 ILE A C 1
ATOM 701 O O . ILE A 1 89 ? 9.484 -3.299 -8.953 1 98.56 89 ILE A O 1
ATOM 705 N N . GLU A 1 90 ? 7.57 -2.83 -7.949 1 98.31 90 GLU A N 1
ATOM 706 C CA . GLU A 1 90 ? 8.086 -1.938 -6.914 1 98.31 90 GLU A CA 1
ATOM 707 C C . GLU A 1 90 ? 7.719 -2.439 -5.52 1 98.31 90 GLU A C 1
ATOM 709 O O . GLU A 1 90 ? 6.551 -2.725 -5.246 1 98.31 90 GLU A O 1
ATOM 714 N N . ILE A 1 91 ? 8.672 -2.541 -4.641 1 98.75 91 ILE A N 1
ATOM 715 C CA . ILE A 1 91 ? 8.43 -3.039 -3.289 1 98.75 91 ILE A CA 1
ATOM 716 C C . ILE A 1 91 ? 8.805 -1.964 -2.27 1 98.75 91 ILE A C 1
ATOM 718 O O . ILE A 1 91 ? 9.906 -1.407 -2.316 1 98.75 91 ILE A O 1
ATOM 722 N N . HIS A 1 92 ? 7.887 -1.698 -1.336 1 98.75 92 HIS A N 1
ATOM 723 C CA . HIS A 1 92 ? 8.062 -0.624 -0.365 1 98.75 92 HIS A CA 1
ATOM 724 C C . HIS A 1 92 ? 7.93 -1.145 1.062 1 98.75 92 HIS A C 1
ATOM 726 O O . HIS A 1 92 ? 6.82 -1.266 1.585 1 98.75 92 HIS A O 1
ATOM 732 N N . PRO A 1 93 ? 9.062 -1.504 1.706 1 98.81 93 PRO A N 1
ATOM 733 C CA . PRO A 1 93 ? 8.992 -1.751 3.148 1 98.81 93 PRO A CA 1
ATOM 734 C C . PRO A 1 93 ? 8.766 -0.475 3.955 1 98.81 93 PRO A C 1
ATOM 736 O O . PRO A 1 93 ? 9.391 0.552 3.684 1 98.81 93 PRO A O 1
ATOM 739 N N . LEU A 1 94 ? 7.863 -0.58 4.934 1 98.69 94 LEU A N 1
ATOM 740 C CA . LEU A 1 94 ? 7.332 0.629 5.555 1 98.69 94 LEU A CA 1
ATOM 741 C C . LEU A 1 94 ? 7.238 0.468 7.066 1 98.69 94 LEU A C 1
ATOM 743 O O . LEU A 1 94 ? 6.961 -0.626 7.562 1 98.69 94 LEU A O 1
ATOM 747 N N . GLU A 1 95 ? 7.461 1.548 7.73 1 98.06 95 GLU A N 1
ATOM 748 C CA . GLU A 1 95 ? 7.215 1.655 9.164 1 98.06 95 GLU A CA 1
ATOM 749 C C . GLU A 1 95 ? 6.055 2.602 9.461 1 98.06 95 GLU A C 1
ATOM 751 O O . GLU A 1 95 ? 6.059 3.752 9.016 1 98.06 95 GLU A O 1
ATOM 756 N N . GLN A 1 96 ? 5.027 2.125 10.211 1 98 96 GLN A N 1
ATOM 757 C CA . GLN A 1 96 ? 3.902 2.988 10.555 1 98 96 GLN A CA 1
ATOM 758 C C . GLN A 1 96 ? 4.328 4.09 11.523 1 98 96 GLN A C 1
ATOM 760 O O . GLN A 1 96 ? 4.945 3.814 12.555 1 98 96 GLN A O 1
ATOM 765 N N . ILE A 1 97 ? 3.98 5.289 11.164 1 98.06 97 ILE A N 1
ATOM 766 C CA . ILE A 1 97 ? 4.438 6.363 12.031 1 98.06 97 ILE A CA 1
ATOM 767 C C . ILE A 1 97 ? 3.242 7.184 12.516 1 98.06 97 ILE A C 1
ATOM 769 O O . ILE A 1 97 ? 3.371 7.996 13.438 1 98.06 97 ILE A O 1
ATOM 773 N N . ALA A 1 98 ? 2.158 7.051 11.914 1 96.25 98 ALA A N 1
ATOM 774 C CA . ALA A 1 98 ? 0.928 7.695 12.375 1 96.25 98 ALA A CA 1
ATOM 775 C C . ALA A 1 98 ? -0.303 6.953 11.859 1 96.25 98 ALA A C 1
ATOM 777 O O . ALA A 1 98 ? -0.244 6.277 10.836 1 96.25 98 ALA A O 1
ATOM 778 N N . MET B 1 1 ? -24.469 -3.723 -1.543 1 42.31 1 MET B N 1
ATOM 779 C CA . MET B 1 1 ? -23.469 -3.924 -0.496 1 42.31 1 MET B CA 1
ATOM 780 C C . MET B 1 1 ? -22.219 -3.082 -0.76 1 42.31 1 MET B C 1
ATOM 782 O O . MET B 1 1 ? -21.562 -3.246 -1.787 1 42.31 1 MET B O 1
ATOM 786 N N . THR B 1 2 ? -22.125 -1.807 -0.325 1 57.84 2 THR B N 1
ATOM 787 C CA . THR B 1 2 ? -21.062 -0.872 -0.687 1 57.84 2 THR B CA 1
ATOM 788 C C . THR B 1 2 ? -19.703 -1.443 -0.332 1 57.84 2 THR B C 1
ATOM 790 O O . THR B 1 2 ? -19.484 -1.882 0.799 1 57.84 2 THR B O 1
ATOM 793 N N . ASN B 1 3 ? -18.938 -1.942 -1.277 1 88.06 3 ASN B N 1
ATOM 794 C CA . ASN B 1 3 ? -17.688 -2.68 -1.049 1 88.06 3 ASN B CA 1
ATOM 795 C C . ASN B 1 3 ? -16.547 -1.748 -0.658 1 88.06 3 ASN B C 1
ATOM 797 O O . ASN B 1 3 ? -16.344 -0.717 -1.298 1 88.06 3 ASN B O 1
ATOM 801 N N . SER B 1 4 ? -16 -2.037 0.446 1 97.75 4 SER B N 1
ATOM 802 C CA . SER B 1 4 ? -14.859 -1.252 0.917 1 97.75 4 SER B CA 1
ATOM 803 C C . SER B 1 4 ? -13.742 -1.221 -0.118 1 97.75 4 SER B C 1
ATOM 805 O O . SER B 1 4 ? -13.664 -2.098 -0.981 1 97.75 4 SER B O 1
ATOM 807 N N . ILE B 1 5 ? -13.086 -0.139 -0.142 1 98.62 5 ILE B N 1
ATOM 808 C CA . ILE B 1 5 ? -11.922 -0.077 -1.023 1 98.62 5 ILE B CA 1
ATOM 809 C C . ILE B 1 5 ? -10.672 0.243 -0.207 1 98.62 5 ILE B C 1
ATOM 811 O O . ILE B 1 5 ? -10.766 0.827 0.875 1 98.62 5 ILE B O 1
ATOM 815 N N . LYS B 1 6 ? -9.602 -0.224 -0.72 1 98.81 6 LYS B N 1
ATOM 816 C CA . LYS B 1 6 ? -8.289 0.173 -0.234 1 98.81 6 LYS B CA 1
ATOM 817 C C . LYS B 1 6 ? -7.699 1.292 -1.09 1 98.81 6 LYS B C 1
ATOM 819 O O . LYS B 1 6 ? -7.855 1.293 -2.312 1 98.81 6 LYS B O 1
ATOM 824 N N . VAL B 1 7 ? -7.039 2.252 -0.464 1 98.94 7 VAL B N 1
ATOM 825 C CA . VAL B 1 7 ? -6.305 3.289 -1.182 1 98.94 7 VAL B CA 1
ATOM 826 C C . VAL B 1 7 ? -4.867 3.355 -0.667 1 98.94 7 VAL B C 1
ATOM 828 O O . VAL B 1 7 ? -4.637 3.402 0.544 1 98.94 7 VAL B O 1
ATOM 831 N N . VAL B 1 8 ? -3.941 3.268 -1.559 1 98.94 8 VAL B N 1
ATOM 832 C CA . VAL B 1 8 ? -2.527 3.467 -1.257 1 98.94 8 VAL B CA 1
ATOM 833 C C . VAL B 1 8 ? -2.031 4.746 -1.926 1 98.94 8 VAL B C 1
ATOM 835 O O . VAL B 1 8 ? -2.127 4.895 -3.146 1 98.94 8 VAL B O 1
ATOM 838 N N . ALA B 1 9 ? -1.554 5.688 -1.116 1 98.94 9 ALA B N 1
ATOM 839 C CA . ALA B 1 9 ? -0.981 6.934 -1.625 1 98.94 9 ALA B CA 1
ATOM 840 C C . ALA B 1 9 ? 0.502 7.035 -1.28 1 98.94 9 ALA B C 1
ATOM 842 O O . ALA B 1 9 ? 0.876 7.004 -0.105 1 98.94 9 ALA B O 1
ATOM 843 N N . ARG B 1 10 ? 1.319 7.121 -2.268 1 98.94 10 ARG B N 1
ATOM 844 C CA . ARG B 1 10 ? 2.758 7.301 -2.096 1 98.94 10 ARG B CA 1
ATOM 845 C C . ARG B 1 10 ? 3.152 8.758 -2.287 1 98.94 10 ARG B C 1
ATOM 847 O O . ARG B 1 10 ? 2.838 9.367 -3.314 1 98.94 10 ARG B O 1
ATOM 854 N N . VAL B 1 11 ? 3.797 9.289 -1.305 1 98.88 11 VAL B N 1
ATOM 855 C CA . VAL B 1 11 ? 4.105 10.719 -1.267 1 98.88 11 VAL B CA 1
ATOM 856 C C . VAL B 1 11 ? 5.621 10.914 -1.215 1 98.88 11 VAL B C 1
ATOM 858 O O . VAL B 1 11 ? 6.293 10.367 -0.337 1 98.88 11 VAL B O 1
ATOM 861 N N . MET B 1 12 ? 6.121 11.641 -2.152 1 98.88 12 MET B N 1
ATOM 862 C CA . MET B 1 12 ? 7.531 12.023 -2.176 1 98.88 12 MET B CA 1
ATOM 863 C C . MET B 1 12 ? 7.707 13.461 -1.706 1 98.88 12 MET B C 1
ATOM 865 O O . MET B 1 12 ? 7.105 14.383 -2.264 1 98.88 12 MET B O 1
ATOM 869 N N . ILE B 1 13 ? 8.539 13.633 -0.767 1 98.88 13 ILE B N 1
ATOM 870 C CA . ILE B 1 13 ? 8.688 14.93 -0.104 1 98.88 13 ILE B CA 1
ATOM 871 C C . ILE B 1 13 ? 9.961 15.617 -0.604 1 98.88 13 ILE B C 1
ATOM 873 O O . ILE B 1 13 ? 10.992 14.969 -0.792 1 98.88 13 ILE B O 1
ATOM 877 N N . THR B 1 14 ? 9.883 16.922 -0.798 1 98.75 14 THR B N 1
ATOM 878 C CA . THR B 1 14 ? 11.07 17.719 -1.101 1 98.75 14 THR B CA 1
ATOM 879 C C . THR B 1 14 ? 12.102 17.594 0.016 1 98.75 14 THR B C 1
ATOM 881 O O . THR B 1 14 ? 11.773 17.734 1.194 1 98.75 14 THR B O 1
ATOM 884 N N . PRO B 1 15 ? 13.359 17.297 -0.38 1 98.44 15 PRO B N 1
ATOM 885 C CA . PRO B 1 15 ? 14.375 17.125 0.657 1 98.44 15 PRO B CA 1
ATOM 886 C C . PRO B 1 15 ? 14.438 18.297 1.633 1 98.44 15 PRO B C 1
ATOM 888 O O . PRO B 1 15 ? 14.422 19.453 1.213 1 98.44 15 PRO B O 1
ATOM 891 N N . GLY B 1 16 ? 14.414 17.969 2.906 1 98 16 GLY B N 1
ATOM 892 C CA . GLY B 1 16 ? 14.508 18.969 3.955 1 98 16 GLY B CA 1
ATOM 893 C C . GLY B 1 16 ? 13.164 19.328 4.555 1 98 16 GLY B C 1
ATOM 894 O O . GLY B 1 16 ? 13.094 20 5.582 1 98 16 GLY B O 1
ATOM 895 N N . ASN B 1 17 ? 12.094 18.875 3.973 1 98.38 17 ASN B N 1
ATOM 896 C CA . ASN B 1 17 ? 10.758 19.25 4.418 1 98.38 17 ASN B CA 1
ATOM 897 C C . ASN B 1 17 ? 10.031 18.078 5.086 1 98.38 17 ASN B C 1
ATOM 899 O O . ASN B 1 17 ? 8.82 18.125 5.281 1 98.38 17 ASN B O 1
ATOM 903 N N . GLU B 1 18 ? 10.773 17.031 5.395 1 98.44 18 GLU B N 1
ATOM 904 C CA . GLU B 1 18 ? 10.172 15.812 5.926 1 98.44 18 GLU B CA 1
ATOM 905 C C . GLU B 1 18 ? 9.484 16.078 7.262 1 98.44 18 GLU B C 1
ATOM 907 O O . GLU B 1 18 ? 8.383 15.578 7.508 1 98.44 18 GLU B O 1
ATOM 912 N N . ASP B 1 19 ? 10.117 16.859 8.125 1 97.94 19 ASP B N 1
ATOM 913 C CA . ASP B 1 19 ? 9.562 17.094 9.453 1 97.94 19 ASP B CA 1
ATOM 914 C C . ASP B 1 19 ? 8.211 17.812 9.359 1 97.94 19 ASP B C 1
ATOM 916 O O . ASP B 1 19 ? 7.266 17.453 10.062 1 97.94 19 ASP B O 1
ATOM 920 N N . ALA B 1 20 ? 8.219 18.828 8.594 1 97.88 20 ALA B N 1
ATOM 921 C CA . ALA B 1 20 ? 6.961 19.547 8.398 1 97.88 20 ALA B CA 1
ATOM 922 C C . ALA B 1 20 ? 5.875 18.609 7.883 1 97.88 20 ALA B C 1
ATOM 924 O O . ALA B 1 20 ? 4.75 18.609 8.391 1 97.88 20 ALA B O 1
ATOM 925 N N . PHE B 1 21 ? 6.168 17.812 6.906 1 98.81 21 PHE B N 1
ATOM 926 C CA . PHE B 1 21 ? 5.203 16.875 6.348 1 98.81 21 PHE B CA 1
ATOM 927 C C . PHE B 1 21 ? 4.695 15.922 7.422 1 98.81 21 PHE B C 1
ATOM 929 O O . PHE B 1 21 ? 3.484 15.734 7.57 1 98.81 21 PHE B O 1
ATOM 936 N N . GLU B 1 22 ? 5.637 15.312 8.156 1 98.69 22 GLU B N 1
ATOM 937 C CA . GLU B 1 22 ? 5.234 14.336 9.164 1 98.69 22 GLU B CA 1
ATOM 938 C C . GLU B 1 22 ? 4.289 14.961 10.188 1 98.69 22 GLU B C 1
ATOM 940 O O . GLU B 1 22 ? 3.314 14.336 10.602 1 98.69 22 GLU B O 1
ATOM 945 N N . THR B 1 23 ? 4.574 16.172 10.602 1 98.38 23 THR B N 1
ATOM 946 C CA . THR B 1 23 ? 3.742 16.875 11.578 1 98.38 23 THR B CA 1
ATOM 947 C C . THR B 1 23 ? 2.314 17.031 11.055 1 98.38 23 THR B C 1
ATOM 949 O O . THR B 1 23 ? 1.363 16.578 11.695 1 98.38 23 THR B O 1
ATOM 952 N N . TYR B 1 24 ? 2.164 17.562 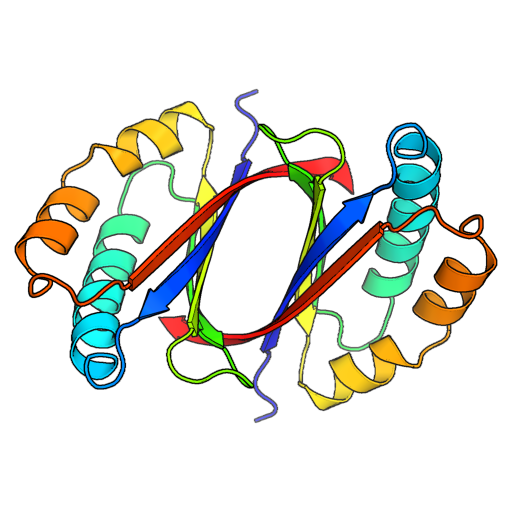9.914 1 98.56 24 TYR B N 1
ATOM 953 C CA . TYR B 1 24 ? 0.839 17.891 9.391 1 98.56 24 TYR B CA 1
ATOM 954 C C . TYR B 1 24 ? 0.129 16.625 8.906 1 98.56 24 TYR B C 1
ATOM 956 O O . TYR B 1 24 ? -1.097 16.516 9.008 1 98.56 24 TYR B O 1
ATOM 964 N N . ALA B 1 25 ? 0.886 15.672 8.406 1 98.69 25 ALA B N 1
ATOM 965 C CA . ALA B 1 25 ? 0.294 14.398 8.008 1 98.69 25 ALA B CA 1
ATOM 966 C C . ALA B 1 25 ? -0.254 13.648 9.219 1 98.69 25 ALA B C 1
ATOM 968 O O . ALA B 1 25 ? -1.263 12.945 9.109 1 98.69 25 ALA B O 1
ATOM 969 N N . ALA B 1 26 ? 0.424 13.758 10.344 1 98.5 26 ALA B N 1
ATOM 970 C CA . ALA B 1 26 ? -0.087 13.148 11.57 1 98.5 26 ALA B CA 1
ATOM 971 C C . ALA B 1 26 ? -1.421 13.766 11.969 1 98.5 26 ALA B C 1
ATOM 973 O O . ALA B 1 26 ? -2.352 13.055 12.359 1 98.5 26 ALA B O 1
ATOM 974 N N . GLU B 1 27 ? -1.499 15.055 11.883 1 98.38 27 GLU B N 1
ATOM 975 C CA . GLU B 1 27 ? -2.754 15.75 12.164 1 98.38 27 GLU B CA 1
ATOM 976 C C . GLU B 1 27 ? -3.848 15.32 11.188 1 98.38 27 GLU B C 1
ATOM 978 O O . GLU B 1 27 ? -4.988 15.086 11.586 1 98.38 27 GLU B O 1
ATOM 983 N N . LEU B 1 28 ? -3.496 15.227 9.938 1 98.75 28 LEU B N 1
ATOM 984 C CA . LEU B 1 28 ? -4.418 14.734 8.922 1 98.75 28 LEU B CA 1
ATOM 985 C C . LEU B 1 28 ? -4.938 13.344 9.281 1 98.75 28 LEU B C 1
ATOM 987 O O . LEU B 1 28 ? -6.137 13.078 9.172 1 98.75 28 LEU B O 1
ATOM 991 N N . SER B 1 29 ? -4.004 12.469 9.68 1 98.75 29 SER B N 1
ATOM 992 C CA . SER B 1 29 ? -4.359 11.094 10.016 1 98.75 29 SER B CA 1
ATOM 993 C C . SER B 1 29 ? -5.395 11.047 11.141 1 98.75 29 SER B C 1
ATOM 995 O O . SER B 1 29 ? -6.375 10.305 11.055 1 98.75 29 SER B O 1
ATOM 997 N N . VAL B 1 30 ? -5.227 11.828 12.18 1 98.5 30 VAL B N 1
ATOM 998 C CA . VAL B 1 30 ? -6.152 11.875 13.312 1 98.5 30 VAL B CA 1
ATOM 999 C C . VAL B 1 30 ? -7.516 12.375 12.844 1 98.5 30 VAL B C 1
ATOM 1001 O O . VAL B 1 30 ? -8.539 11.75 13.125 1 98.5 30 VAL B O 1
ATOM 1004 N N . ALA B 1 31 ? -7.539 13.461 12.125 1 98.62 31 ALA B N 1
ATOM 1005 C CA . ALA B 1 31 ? -8.789 14.039 11.641 1 98.62 31 ALA B CA 1
ATOM 1006 C C . ALA B 1 31 ? -9.516 13.07 10.711 1 98.62 31 ALA B C 1
ATOM 1008 O O . ALA B 1 31 ? -10.734 12.914 10.805 1 98.62 31 ALA B O 1
ATOM 1009 N N . THR B 1 32 ? -8.773 12.43 9.766 1 98.81 32 THR B N 1
ATOM 1010 C CA . THR B 1 32 ? -9.344 11.531 8.766 1 98.81 32 THR B CA 1
ATOM 1011 C C . THR B 1 32 ? -9.953 10.297 9.43 1 98.81 32 THR B C 1
ATOM 1013 O O . THR B 1 32 ? -11.031 9.844 9.047 1 98.81 32 THR B O 1
ATOM 1016 N N . ARG B 1 33 ? -9.312 9.727 10.438 1 98.62 33 ARG B N 1
ATOM 1017 C CA . ARG B 1 33 ? -9.805 8.531 11.117 1 98.62 33 ARG B CA 1
ATOM 1018 C C . ARG B 1 33 ? -11.133 8.805 11.82 1 98.62 33 ARG B C 1
ATOM 1020 O O . ARG B 1 33 ? -11.891 7.879 12.109 1 98.62 33 ARG B O 1
ATOM 1027 N N . ALA B 1 34 ? -11.445 10.086 12.062 1 98.25 34 ALA B N 1
ATOM 1028 C CA . ALA B 1 34 ? -12.688 10.469 12.719 1 98.25 34 ALA B CA 1
ATOM 1029 C C . ALA B 1 34 ? -13.82 10.617 11.711 1 98.25 34 ALA B C 1
ATOM 1031 O O . ALA B 1 34 ? -14.984 10.75 12.086 1 98.25 34 ALA B O 1
ATOM 1032 N N . GLU B 1 35 ? -13.516 10.57 10.453 1 98.5 35 GLU B N 1
ATOM 1033 C CA . GLU B 1 35 ? -14.531 10.727 9.414 1 98.5 35 GLU B CA 1
ATOM 1034 C C . GLU B 1 35 ? -15.414 9.484 9.305 1 98.5 35 GLU B C 1
ATOM 1036 O O . GLU B 1 35 ? -14.922 8.359 9.391 1 98.5 35 GLU B O 1
ATOM 1041 N N . ALA B 1 36 ? -16.656 9.734 9.078 1 97.62 36 ALA B N 1
ATOM 1042 C CA . ALA B 1 36 ? -17.578 8.617 8.828 1 97.62 36 ALA B CA 1
ATOM 1043 C C . ALA B 1 36 ? -17.172 7.848 7.574 1 97.62 36 ALA B C 1
ATOM 1045 O O . A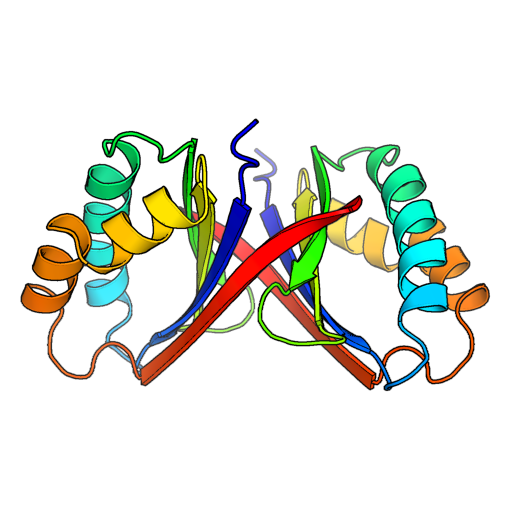LA B 1 36 ? -16.938 8.445 6.523 1 97.62 36 ALA B O 1
ATOM 1046 N N . GLY B 1 37 ? -17.047 6.574 7.766 1 98.12 37 GLY B N 1
ATOM 1047 C CA . GLY B 1 37 ? -16.766 5.715 6.625 1 98.12 37 GLY B CA 1
ATOM 1048 C C . GLY B 1 37 ? -15.281 5.441 6.445 1 98.12 37 GLY B C 1
ATOM 1049 O O . GLY B 1 37 ? -14.891 4.633 5.598 1 98.12 37 GLY B O 1
ATOM 1050 N N . CYS B 1 38 ? -14.438 6.148 7.172 1 98.69 38 CYS B N 1
ATOM 1051 C CA . CYS B 1 38 ? -13.031 5.766 7.223 1 98.69 38 CYS B CA 1
ATOM 1052 C C . CYS B 1 38 ? -12.836 4.52 8.078 1 98.69 38 CYS B C 1
ATOM 1054 O O . CYS B 1 38 ? -13.07 4.551 9.289 1 98.69 38 CYS B O 1
ATOM 1056 N N . LEU B 1 39 ? -12.359 3.49 7.52 1 98.56 39 LEU B N 1
ATOM 1057 C CA . LEU B 1 39 ? -12.188 2.232 8.242 1 98.56 39 LEU B CA 1
ATOM 1058 C C . LEU B 1 39 ? -10.766 2.102 8.773 1 98.56 39 LEU B C 1
ATOM 1060 O O . LEU B 1 39 ? -10.547 1.481 9.82 1 98.56 39 LEU B O 1
ATOM 1064 N N . SER B 1 40 ? -9.859 2.609 8.031 1 98.62 40 SER B N 1
ATOM 1065 C CA . SER B 1 40 ? -8.461 2.686 8.453 1 98.62 40 SER B CA 1
ATOM 1066 C C . SER B 1 40 ? -7.703 3.748 7.664 1 98.62 40 SER B C 1
ATOM 1068 O O . SER B 1 40 ? -8 3.996 6.496 1 98.62 40 SER B O 1
ATOM 1070 N N . TYR B 1 41 ? -6.75 4.375 8.312 1 98.81 41 TYR B N 1
ATOM 1071 C CA . TYR B 1 41 ? -5.945 5.449 7.746 1 98.81 41 TYR B CA 1
ATOM 1072 C C . TYR B 1 41 ? -4.609 5.574 8.469 1 98.81 41 TYR B C 1
ATOM 1074 O O . TYR B 1 41 ? -4.543 6.133 9.57 1 98.81 41 TYR B O 1
ATOM 1082 N N . HIS B 1 42 ? -3.555 5.07 7.816 1 98.69 42 HIS B N 1
ATOM 1083 C CA . HIS B 1 42 ? -2.27 5.043 8.508 1 98.69 42 HIS B CA 1
ATOM 1084 C C . HIS B 1 42 ? -1.158 5.598 7.621 1 98.69 42 HIS B C 1
ATOM 1086 O O . HIS B 1 42 ? -1.104 5.301 6.426 1 98.69 42 HIS B O 1
ATOM 1092 N N . LEU B 1 43 ? -0.333 6.398 8.234 1 98.88 43 LEU B N 1
ATOM 1093 C CA . LEU B 1 43 ? 0.854 6.945 7.586 1 98.88 43 LEU B CA 1
ATOM 1094 C C . LEU B 1 43 ? 2.078 6.082 7.879 1 98.88 43 LEU B C 1
ATOM 1096 O O . LEU B 1 43 ? 2.287 5.66 9.016 1 98.88 43 LEU B O 1
ATOM 1100 N N . HIS B 1 44 ? 2.861 5.875 6.84 1 98.88 44 HIS B N 1
ATOM 1101 C CA . HIS B 1 44 ? 4.082 5.086 6.961 1 98.88 44 HIS B CA 1
ATOM 1102 C C . HIS B 1 44 ? 5.277 5.828 6.367 1 98.88 44 HIS B C 1
ATOM 1104 O O . HIS B 1 44 ? 5.125 6.59 5.41 1 98.88 44 HIS B O 1
ATOM 1110 N N . ARG B 1 45 ? 6.41 5.594 6.973 1 98.75 45 ARG B N 1
ATOM 1111 C CA . ARG B 1 45 ? 7.684 6.027 6.414 1 98.75 45 ARG B CA 1
ATOM 1112 C C . ARG B 1 45 ? 8.383 4.887 5.688 1 98.75 45 ARG B C 1
ATOM 1114 O O . ARG B 1 45 ? 8.406 3.752 6.176 1 98.75 45 ARG B O 1
ATOM 1121 N N . HIS B 1 46 ? 8.906 5.203 4.492 1 98.75 46 HIS B N 1
ATOM 1122 C CA . HIS B 1 46 ? 9.664 4.191 3.762 1 98.75 46 HIS B CA 1
ATOM 1123 C C . HIS B 1 46 ? 10.977 3.861 4.473 1 98.75 46 HIS B C 1
ATOM 1125 O O . HIS B 1 46 ? 11.719 4.766 4.863 1 98.75 46 HIS B O 1
ATOM 1131 N N . LEU B 1 47 ? 11.234 2.615 4.598 1 97.69 47 LEU B N 1
ATOM 1132 C CA . LEU B 1 47 ? 12.367 2.188 5.41 1 97.69 47 LEU B CA 1
ATOM 1133 C C . LEU B 1 47 ? 13.672 2.314 4.629 1 97.69 47 LEU B C 1
ATOM 1135 O O . LEU B 1 47 ? 14.75 2.412 5.223 1 97.69 47 LEU B O 1
ATOM 1139 N N . ASN B 1 48 ? 13.594 2.357 3.283 1 97.19 48 ASN B N 1
ATOM 1140 C CA . ASN B 1 48 ? 14.812 2.293 2.479 1 97.19 48 ASN B CA 1
ATOM 1141 C C . ASN B 1 48 ? 14.977 3.535 1.61 1 97.19 48 ASN B C 1
ATOM 1143 O O . ASN B 1 48 ? 15.945 3.65 0.861 1 97.19 48 ASN B O 1
ATOM 1147 N N . GLN B 1 49 ? 13.961 4.387 1.609 1 97.81 49 GLN B N 1
ATOM 1148 C CA . GLN B 1 49 ? 14.008 5.602 0.802 1 97.81 49 GLN B CA 1
ATOM 1149 C C . GLN B 1 49 ? 13.664 6.828 1.64 1 97.81 49 GLN B C 1
ATOM 1151 O O . GLN B 1 49 ? 12.516 7.004 2.055 1 97.81 49 GLN B O 1
ATOM 1156 N N . LYS B 1 50 ? 14.641 7.707 1.766 1 97.56 50 LYS B N 1
ATOM 1157 C CA . LYS B 1 50 ? 14.406 8.93 2.535 1 97.56 50 LYS B CA 1
ATOM 1158 C C . LYS B 1 50 ? 13.391 9.828 1.842 1 97.56 50 LYS B C 1
ATOM 1160 O O . LYS B 1 50 ? 13.43 9.992 0.621 1 97.56 50 LYS B O 1
ATOM 1165 N N . GLY B 1 51 ? 12.492 10.359 2.58 1 98.56 51 GLY B N 1
ATOM 1166 C CA . GLY B 1 51 ? 11.562 11.352 2.057 1 98.56 51 GLY B CA 1
ATOM 1167 C C . GLY B 1 51 ? 10.367 10.734 1.349 1 98.56 51 GLY B C 1
ATOM 1168 O O . GLY B 1 51 ? 9.617 11.43 0.658 1 98.56 51 GLY B O 1
ATOM 1169 N N . VAL B 1 52 ? 10.258 9.445 1.43 1 98.88 52 VAL B N 1
ATOM 1170 C CA . VAL B 1 52 ? 9.125 8.766 0.813 1 98.88 52 VAL B CA 1
ATOM 1171 C C . VAL B 1 52 ? 8.203 8.219 1.898 1 98.88 52 VAL B C 1
ATOM 1173 O O . VAL B 1 52 ? 8.656 7.562 2.836 1 98.88 52 VAL B O 1
ATOM 1176 N N . TYR B 1 53 ? 6.91 8.539 1.769 1 98.94 53 TYR B N 1
ATOM 1177 C CA . TYR B 1 53 ? 5.867 8.125 2.699 1 98.94 53 TYR B CA 1
ATOM 1178 C C . TYR B 1 53 ? 4.711 7.453 1.963 1 98.94 53 TYR B C 1
ATOM 1180 O O . TYR B 1 53 ? 4.516 7.684 0.768 1 98.94 53 TYR B O 1
ATOM 1188 N N . VAL B 1 54 ? 4.023 6.652 2.717 1 98.94 54 VAL B N 1
ATOM 1189 C CA . VAL B 1 54 ? 2.889 5.953 2.125 1 98.94 54 VAL B CA 1
ATOM 1190 C C . VAL B 1 54 ? 1.706 5.98 3.09 1 98.94 54 VAL B C 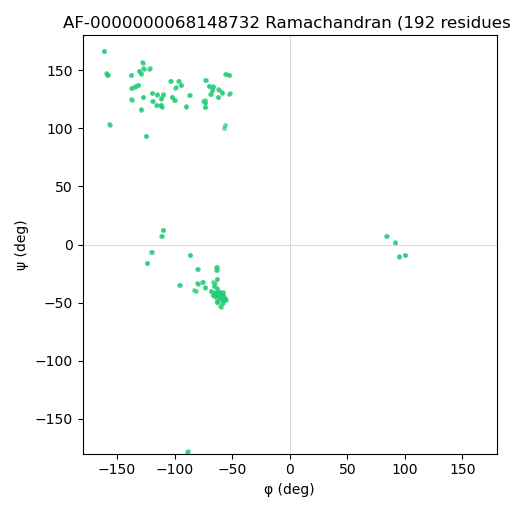1
ATOM 1192 O O . VAL B 1 54 ? 1.838 5.594 4.254 1 98.94 54 VAL B O 1
ATOM 1195 N N . PHE B 1 55 ? 0.594 6.469 2.643 1 98.94 55 PHE B N 1
ATOM 1196 C CA . PHE B 1 55 ? -0.673 6.242 3.328 1 98.94 55 PHE B CA 1
ATOM 1197 C C . PHE B 1 55 ? -1.309 4.934 2.875 1 98.94 55 PHE B C 1
ATOM 1199 O O . PHE B 1 55 ? -1.402 4.664 1.676 1 98.94 55 PHE B O 1
ATOM 1206 N N . VAL B 1 56 ? -1.683 4.105 3.779 1 98.94 56 VAL B N 1
ATOM 1207 C CA . VAL B 1 56 ? -2.529 2.943 3.527 1 98.94 56 VAL B CA 1
ATOM 1208 C C . VAL B 1 56 ? -3.896 3.148 4.176 1 98.94 56 VAL B C 1
ATOM 1210 O O . VAL B 1 56 ? -3.994 3.283 5.398 1 98.94 56 VAL B O 1
ATOM 1213 N N . GLU B 1 57 ? -4.898 3.166 3.32 1 98.94 57 GLU B N 1
ATOM 1214 C CA . GLU B 1 57 ? -6.234 3.594 3.734 1 98.94 57 GLU B CA 1
ATOM 1215 C C . GLU B 1 57 ? -7.285 2.545 3.383 1 98.94 57 GLU B C 1
ATOM 1217 O O . GLU B 1 57 ? -7.109 1.774 2.436 1 98.94 57 GLU B O 1
ATOM 1222 N N . GLU B 1 58 ? -8.336 2.486 4.137 1 98.81 58 GLU B N 1
ATOM 1223 C CA . GLU B 1 58 ? -9.531 1.713 3.812 1 98.81 58 GLU B CA 1
ATOM 1224 C C . GLU B 1 58 ? -10.797 2.529 4.047 1 98.81 58 GLU B C 1
ATOM 1226 O O . GLU B 1 58 ? -10.93 3.195 5.078 1 98.81 58 GLU B O 1
ATOM 1231 N N . TRP B 1 59 ? -11.68 2.441 3.107 1 98.75 59 TRP B N 1
ATOM 1232 C CA . TRP B 1 59 ? -12.898 3.246 3.094 1 98.75 59 TRP B CA 1
ATOM 1233 C C . TRP B 1 59 ? -14.125 2.375 2.84 1 98.75 59 TRP B C 1
ATOM 1235 O O . TRP B 1 59 ? -14.055 1.394 2.09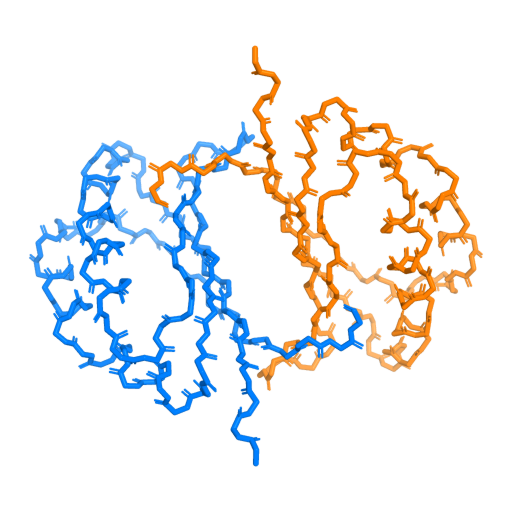8 1 98.75 59 TRP B O 1
ATOM 1245 N N . ALA B 1 60 ? -15.156 2.814 3.395 1 98.38 60 ALA B N 1
ATOM 1246 C CA . ALA B 1 60 ? -16.391 2.047 3.318 1 98.38 60 ALA B CA 1
ATOM 1247 C C . ALA B 1 60 ? -16.875 1.92 1.874 1 98.38 60 ALA B C 1
ATOM 1249 O O . ALA B 1 60 ? -17.625 1 1.54 1 98.38 60 ALA B O 1
ATOM 1250 N N . SER B 1 61 ? -16.547 2.916 1.072 1 97.88 61 SER B N 1
ATOM 1251 C CA . SER B 1 61 ? -16.859 2.885 -0.352 1 97.88 61 SER B CA 1
ATOM 1252 C C . SER B 1 61 ? -16.016 3.889 -1.128 1 97.88 61 SER B C 1
ATOM 1254 O O . SER B 1 61 ? -15.344 4.738 -0.533 1 97.88 61 SER B O 1
ATOM 1256 N N . ARG B 1 62 ? -16.016 3.752 -2.416 1 96.88 62 ARG B N 1
ATOM 1257 C CA . ARG B 1 62 ? -15.336 4.723 -3.27 1 96.88 62 ARG B CA 1
ATOM 1258 C C . ARG B 1 62 ? -15.93 6.117 -3.084 1 96.88 62 ARG B C 1
ATOM 1260 O O . ARG B 1 62 ? -15.195 7.109 -3.061 1 96.88 62 ARG B O 1
ATOM 1267 N N . GLN B 1 63 ? -17.266 6.199 -2.98 1 97.06 63 GLN B N 1
ATOM 1268 C CA . GLN B 1 63 ? -17.938 7.484 -2.816 1 97.06 63 GLN B CA 1
ATOM 1269 C C . GLN B 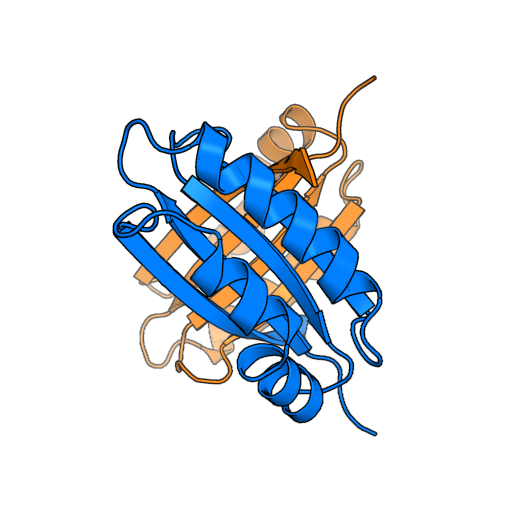1 63 ? -17.469 8.188 -1.544 1 97.06 63 GLN B C 1
ATOM 1271 O O . GLN B 1 63 ? -17.219 9.398 -1.55 1 97.06 63 GLN B O 1
ATOM 1276 N N . VAL B 1 64 ? -17.359 7.398 -0.527 1 98.06 64 VAL B N 1
ATOM 1277 C CA . VAL B 1 64 ? -16.938 7.953 0.753 1 98.06 64 VAL B CA 1
ATOM 1278 C C . VAL B 1 64 ? -15.5 8.477 0.636 1 98.06 64 VAL B C 1
ATOM 1280 O O . VAL B 1 64 ? -15.188 9.555 1.143 1 98.06 64 VAL B O 1
ATOM 1283 N N . TRP B 1 65 ? -14.656 7.715 -0.049 1 98.44 65 TRP B N 1
ATOM 1284 C CA . TRP B 1 65 ? -13.281 8.156 -0.269 1 98.44 65 TRP B CA 1
ATOM 1285 C C . TRP B 1 65 ? -13.25 9.453 -1.07 1 98.44 65 TRP B C 1
ATOM 1287 O O . TRP B 1 65 ? -12.492 10.367 -0.746 1 98.44 65 TRP B O 1
ATOM 1297 N N . GLU B 1 66 ? -14.055 9.516 -2.074 1 97.69 66 GLU B N 1
ATOM 1298 C CA . GLU B 1 66 ? -14.094 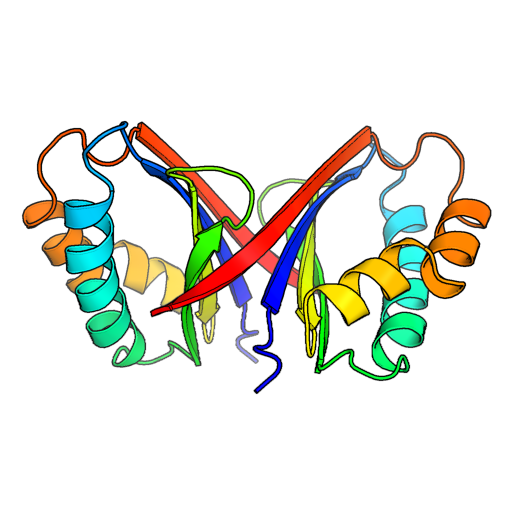10.719 -2.902 1 97.69 66 GLU B CA 1
ATOM 1299 C C . GLU B 1 66 ? -14.562 11.93 -2.096 1 97.69 66 GLU B C 1
ATOM 1301 O O . GLU B 1 66 ? -14.078 13.047 -2.305 1 97.69 66 GLU B O 1
ATOM 1306 N N . GLN B 1 67 ? -15.484 11.734 -1.215 1 98 67 GLN B N 1
ATOM 1307 C CA . GLN B 1 67 ? -15.898 12.805 -0.311 1 98 67 GLN B CA 1
ATOM 1308 C C . GLN B 1 67 ? -14.742 13.266 0.571 1 98 67 GLN B C 1
ATOM 1310 O O . GLN B 1 67 ? -14.562 14.461 0.795 1 98 67 GLN B O 1
ATOM 1315 N N . HIS B 1 68 ? -14 12.297 1.047 1 98.62 68 HIS B N 1
ATOM 1316 C CA . HIS B 1 68 ? -12.812 12.609 1.836 1 98.62 68 HIS B CA 1
ATOM 1317 C C . HIS B 1 68 ? -11.844 13.484 1.049 1 98.62 68 HIS B C 1
ATOM 1319 O O . HIS B 1 68 ? -11.32 14.469 1.576 1 98.62 68 HIS B O 1
ATOM 1325 N N . MET B 1 69 ? -11.586 13.211 -0.173 1 98.06 69 MET B N 1
ATOM 1326 C CA . MET B 1 69 ? -10.602 13.891 -1.008 1 98.06 69 MET B CA 1
ATOM 1327 C C . MET B 1 69 ? -10.977 15.352 -1.209 1 98.06 69 MET B C 1
ATOM 1329 O O . MET B 1 69 ? -10.109 16.203 -1.441 1 98.06 69 MET B O 1
ATOM 1333 N N . SER B 1 70 ? -12.273 15.664 -1.032 1 97.06 70 SER B N 1
ATOM 1334 C CA . SER B 1 70 ? -12.742 17.031 -1.183 1 97.06 70 SER B CA 1
ATOM 1335 C C . SER B 1 70 ? -13.164 17.625 0.161 1 97.06 70 SER B C 1
ATOM 1337 O O . SER B 1 70 ? -13.742 18.719 0.213 1 97.06 70 SER B O 1
ATOM 1339 N N . GLY B 1 71 ? -12.914 16.922 1.195 1 97.69 71 GLY B N 1
ATOM 1340 C CA . GLY B 1 71 ? -13.438 17.281 2.506 1 97.69 71 GLY B CA 1
ATOM 1341 C C . GLY B 1 71 ? -12.531 18.219 3.277 1 97.69 71 GLY B C 1
ATOM 1342 O O . GLY B 1 71 ? -11.484 18.641 2.775 1 97.69 71 GLY B O 1
ATOM 1343 N N . GLU B 1 72 ? -12.953 18.531 4.484 1 97.75 72 GLU B N 1
ATOM 1344 C CA . GLU B 1 72 ? -12.32 19.562 5.305 1 97.75 72 GLU B CA 1
ATOM 1345 C C . GLU B 1 72 ? -10.922 19.125 5.754 1 97.75 72 GLU B C 1
ATOM 1347 O O . GLU B 1 72 ? -10.008 19.938 5.82 1 97.75 72 GLU B O 1
ATOM 1352 N N . ALA B 1 73 ? -10.742 17.875 6.109 1 98.38 73 ALA B N 1
ATOM 1353 C CA . ALA B 1 73 ? -9.445 17.406 6.586 1 98.38 73 ALA B CA 1
ATOM 1354 C C . ALA B 1 73 ? -8.359 17.625 5.535 1 98.38 73 ALA B C 1
ATOM 1356 O O . ALA B 1 73 ? -7.266 18.094 5.852 1 98.38 73 ALA B O 1
ATOM 1357 N N . ILE B 1 74 ? -8.648 17.297 4.344 1 98.44 74 ILE B N 1
ATOM 1358 C CA . ILE B 1 74 ? -7.699 17.453 3.248 1 98.44 74 ILE B CA 1
ATOM 1359 C C . ILE B 1 74 ? -7.445 18.938 3.002 1 98.44 74 ILE B C 1
ATOM 1361 O O . ILE B 1 74 ? -6.301 19.359 2.846 1 98.44 74 ILE B O 1
ATOM 1365 N N . ARG B 1 75 ? -8.508 19.75 3.016 1 97.88 75 ARG B N 1
ATOM 1366 C CA . ARG B 1 75 ? -8.359 21.188 2.82 1 97.88 75 ARG B CA 1
ATOM 1367 C C . ARG B 1 75 ? -7.461 21.797 3.891 1 97.88 75 ARG B C 1
ATOM 1369 O O . ARG B 1 75 ? -6.574 22.594 3.584 1 97.88 75 ARG B O 1
ATOM 1376 N N . ALA B 1 76 ? -7.695 21.453 5.098 1 98.12 76 ALA B N 1
ATOM 1377 C CA . ALA B 1 76 ? -6.891 21.953 6.207 1 98.12 76 ALA B CA 1
ATOM 1378 C C . ALA B 1 76 ? -5.43 21.531 6.059 1 98.12 76 ALA B C 1
ATOM 1380 O O . ALA B 1 76 ? -4.523 22.344 6.262 1 98.12 76 ALA B O 1
ATOM 1381 N N . PHE B 1 77 ? -5.148 20.312 5.695 1 98.56 77 PHE B N 1
ATOM 1382 C CA . PHE B 1 77 ? -3.809 19.781 5.465 1 98.56 77 PHE B CA 1
ATOM 1383 C C . PHE B 1 77 ? -3.088 20.594 4.395 1 98.56 77 PHE B C 1
ATOM 1385 O O . PHE B 1 77 ? -1.957 21.047 4.598 1 98.56 77 PHE B O 1
ATOM 1392 N N . ASN B 1 78 ? -3.834 20.812 3.305 1 97.44 78 ASN B N 1
ATOM 1393 C CA . ASN B 1 78 ? -3.246 21.547 2.193 1 97.44 78 ASN B CA 1
ATOM 1394 C C . ASN B 1 78 ? -2.955 23 2.574 1 97.44 78 ASN B C 1
ATOM 1396 O O . ASN B 1 78 ? -1.975 23.578 2.109 1 97.44 78 ASN B O 1
ATOM 1400 N N . ARG B 1 79 ? -3.738 23.547 3.412 1 97.44 79 ARG B N 1
ATOM 1401 C CA . ARG B 1 79 ? -3.551 24.938 3.852 1 97.44 79 ARG B CA 1
ATOM 1402 C C . ARG B 1 79 ? -2.361 25.047 4.801 1 97.44 79 ARG B C 1
ATOM 1404 O O . ARG B 1 79 ? -1.626 26.031 4.762 1 97.44 79 ARG B O 1
ATOM 1411 N N . GLN B 1 80 ? -2.188 24.094 5.609 1 97.5 80 GLN B N 1
ATOM 1412 C CA . GLN B 1 80 ? -1.173 24.125 6.656 1 97.5 80 GLN B CA 1
ATOM 1413 C C . GLN B 1 80 ? 0.209 23.797 6.098 1 97.5 80 GLN B C 1
ATOM 1415 O O . GLN B 1 80 ? 1.221 24.297 6.598 1 97.5 80 GLN B O 1
ATOM 1420 N N . LEU B 1 81 ? 0.256 22.953 5.129 1 97.19 81 LEU B N 1
ATOM 1421 C CA . LEU B 1 81 ? 1.521 22.453 4.594 1 97.19 81 LEU B CA 1
ATOM 1422 C C . LEU B 1 81 ? 2.219 23.531 3.77 1 97.19 81 LEU B C 1
ATOM 1424 O O . LEU B 1 81 ? 1.626 24.094 2.842 1 97.19 81 LEU B O 1
ATOM 1428 N N . PRO B 1 82 ? 3.455 23.906 4.125 1 96.69 82 PRO B N 1
ATOM 1429 C CA . PRO B 1 82 ? 4.176 24.906 3.318 1 96.69 82 PRO B CA 1
ATOM 1430 C C . PRO B 1 82 ? 4.215 24.531 1.836 1 96.69 82 PRO B C 1
ATOM 1432 O O . PRO B 1 82 ? 4.375 23.359 1.492 1 96.69 82 PRO B O 1
ATOM 1435 N N . ALA B 1 83 ? 4.168 25.531 1.063 1 95.81 83 ALA B N 1
ATOM 1436 C CA . ALA B 1 83 ? 4.16 25.312 -0.381 1 95.81 83 ALA B CA 1
ATOM 1437 C C . ALA B 1 83 ? 5.434 24.594 -0.834 1 95.81 83 ALA B C 1
ATOM 1439 O O . ALA B 1 83 ? 6.531 24.922 -0.375 1 95.81 83 ALA B O 1
ATOM 1440 N N . GLY B 1 84 ? 5.246 23.562 -1.656 1 97.06 84 GLY B N 1
ATOM 1441 C CA . GLY B 1 84 ? 6.387 22.891 -2.246 1 97.06 84 GLY B CA 1
ATOM 1442 C C . GLY B 1 84 ? 6.883 21.719 -1.413 1 97.06 84 GLY B C 1
ATOM 1443 O O . GLY B 1 84 ? 7.875 21.078 -1.762 1 97.06 84 GLY B O 1
ATOM 1444 N N . THR B 1 85 ? 6.234 21.422 -0.312 1 98.5 85 THR B N 1
ATOM 1445 C CA . THR B 1 85 ? 6.66 20.344 0.562 1 98.5 85 THR B CA 1
ATOM 1446 C C . THR B 1 85 ? 6.539 19 -0.15 1 98.5 85 THR B C 1
ATOM 1448 O O . THR B 1 85 ? 7.453 18.172 -0.094 1 98.5 85 THR B O 1
ATOM 1451 N N . ILE B 1 86 ? 5.434 18.781 -0.83 1 98.62 86 ILE B N 1
ATOM 1452 C CA . ILE B 1 86 ? 5.219 17.547 -1.571 1 98.62 86 ILE B CA 1
ATOM 1453 C C . ILE B 1 86 ? 5.73 17.703 -3 1 98.62 86 ILE B C 1
ATOM 1455 O O . ILE B 1 86 ? 5.238 18.547 -3.754 1 98.62 86 ILE B O 1
ATOM 1459 N N . ALA B 1 87 ? 6.656 16.922 -3.301 1 98.69 87 ALA B N 1
ATOM 1460 C CA . ALA B 1 87 ? 7.25 16.953 -4.637 1 98.69 87 ALA B CA 1
ATOM 1461 C C . ALA B 1 87 ? 6.406 16.172 -5.633 1 98.69 87 ALA B C 1
ATOM 1463 O O . ALA B 1 87 ? 6.309 16.547 -6.805 1 98.69 87 ALA B O 1
ATOM 1464 N N . HIS B 1 88 ? 5.898 15.094 -5.254 1 98.5 88 HIS B N 1
ATOM 1465 C CA . HIS B 1 88 ? 5.109 14.211 -6.105 1 98.5 88 HIS B CA 1
ATOM 1466 C C . HIS B 1 88 ? 4.211 13.305 -5.273 1 98.5 88 HIS B C 1
ATOM 1468 O O . HIS B 1 88 ? 4.582 12.898 -4.168 1 98.5 88 HIS B O 1
ATOM 1474 N N . ILE B 1 89 ? 3.008 12.984 -5.789 1 98.56 89 ILE B N 1
ATOM 1475 C CA . ILE B 1 89 ? 2.094 12.07 -5.113 1 98.56 89 ILE B CA 1
ATOM 1476 C C . ILE B 1 89 ? 1.473 11.117 -6.129 1 98.56 89 ILE B C 1
ATOM 1478 O O . ILE B 1 89 ? 1.138 11.516 -7.246 1 98.56 89 ILE B O 1
ATOM 1482 N N . GLU B 1 90 ? 1.431 9.852 -5.812 1 98.31 90 GLU B N 1
ATOM 1483 C CA . GLU B 1 90 ? 0.716 8.812 -6.547 1 98.31 90 GLU B CA 1
ATOM 1484 C C . GLU B 1 90 ? -0.407 8.211 -5.707 1 98.31 90 GLU B C 1
ATOM 1486 O O . GLU B 1 90 ? -0.185 7.805 -4.562 1 98.31 90 GLU B O 1
ATOM 1491 N N . ILE B 1 91 ? -1.603 8.141 -6.238 1 98.75 91 ILE B N 1
ATOM 1492 C CA . ILE B 1 91 ? -2.75 7.613 -5.508 1 98.75 91 ILE B CA 1
ATOM 1493 C C . ILE B 1 91 ? -3.312 6.395 -6.234 1 98.75 91 ILE B C 1
ATOM 1495 O O . ILE B 1 91 ? -3.576 6.453 -7.438 1 98.75 91 ILE B O 1
ATOM 1499 N N . HIS B 1 92 ? -3.516 5.305 -5.488 1 98.75 92 HIS B N 1
ATOM 1500 C CA . HIS B 1 92 ? -3.945 4.039 -6.07 1 98.75 92 HIS B CA 1
ATOM 1501 C C . HIS B 1 92 ? -5.215 3.527 -5.398 1 98.75 92 HIS B C 1
ATOM 1503 O O . HIS B 1 92 ? -5.152 2.873 -4.355 1 98.75 92 HIS B O 1
ATOM 1509 N N . PRO B 1 93 ? -6.406 3.854 -5.969 1 98.81 93 PRO B N 1
ATOM 1510 C CA . PRO B 1 93 ? -7.605 3.16 -5.5 1 98.81 93 PRO B CA 1
ATOM 1511 C C . PRO B 1 93 ? -7.641 1.691 -5.918 1 98.81 93 PRO B C 1
ATOM 1513 O O . PRO B 1 93 ? -7.328 1.365 -7.066 1 98.81 93 PRO B O 1
ATOM 1516 N N . LEU B 1 94 ? -8.031 0.841 -4.965 1 98.69 94 LEU B N 1
ATOM 1517 C CA . LEU B 1 94 ? -7.801 -0.589 -5.141 1 98.69 94 LEU B CA 1
ATOM 1518 C C . LEU B 1 94 ? -9.016 -1.395 -4.691 1 98.69 94 LEU B C 1
ATOM 1520 O O . LEU B 1 94 ? -9.695 -1.017 -3.736 1 98.69 94 LEU B O 1
ATOM 1524 N N . GLU B 1 95 ? -9.227 -2.465 -5.375 1 98.06 95 GLU B N 1
ATOM 1525 C CA . GLU B 1 95 ? -10.203 -3.477 -4.977 1 98.06 95 GLU B CA 1
ATOM 1526 C C . GLU B 1 95 ? -9.516 -4.77 -4.555 1 98.06 95 GLU B C 1
ATOM 1528 O O . GLU B 1 95 ? -8.711 -5.328 -5.309 1 98.06 95 GLU B O 1
ATOM 1533 N N . GLN B 1 96 ? -9.82 -5.273 -3.33 1 98.06 96 GLN B N 1
ATOM 1534 C CA . GLN B 1 96 ? -9.219 -6.523 -2.879 1 98.06 96 GLN B CA 1
ATOM 1535 C C . GLN B 1 96 ? -9.758 -7.711 -3.674 1 98.06 96 GLN B C 1
ATOM 1537 O O . GLN B 1 96 ? -10.977 -7.875 -3.803 1 98.06 96 GLN B O 1
ATOM 1542 N N . ILE B 1 97 ? -8.859 -8.492 -4.156 1 98.12 97 ILE B N 1
ATOM 1543 C CA . ILE B 1 97 ? -9.344 -9.586 -4.988 1 98.12 97 ILE B CA 1
ATOM 1544 C C . ILE B 1 97 ? -8.844 -10.922 -4.43 1 98.12 97 ILE B C 1
ATOM 1546 O O . ILE B 1 97 ? -9.312 -11.984 -4.836 1 98.12 97 ILE B O 1
ATOM 1550 N N . ALA B 1 98 ? -7.91 -10.898 -3.602 1 96.44 98 ALA B N 1
ATOM 1551 C CA . ALA B 1 98 ? -7.438 -12.102 -2.922 1 96.44 98 ALA B CA 1
ATOM 1552 C C . ALA B 1 98 ? -6.738 -11.75 -1.611 1 96.44 98 ALA B C 1
ATOM 1554 O O . ALA B 1 98 ? -6.223 -10.641 -1.451 1 96.44 98 ALA B O 1
#

Secondary structure (DSSP, 8-state):
----EEEEEEEEEPTT-HHHHHHHHHHHHHHHHTSTTEEEEEEEEESSSTTEEEEEEEES-HHHHHHHHTSHHHHHHHHHSPTT-EEEEEEEEEEE--/----EEEEEEEEEPTT-HHHHHHHHHHHHHHHHTSTTEEEEEEEEESSSTTEEEEEEEES-HHHHHHHHTSHHHHHHHHHSPTT-EEEEEEEEEEE--

Solvent-accessible surface area (backbone atoms only — not comparable to full-atom values): 10222 Å² total; per-residue (Å²): 128,76,58,56,27,37,34,42,34,41,37,34,37,31,91,89,32,50,65,62,47,54,54,49,50,41,52,35,34,58,54,45,53,69,37,85,51,43,75,41,54,36,36,23,39,38,72,88,40,89,50,32,33,34,37,48,33,30,21,43,22,65,67,51,45,55,49,48,74,72,27,66,52,47,52,53,38,61,68,69,48,62,88,69,35,68,66,47,76,47,78,43,52,25,39,76,74,68,130,75,58,58,28,37,35,44,34,43,38,34,37,31,90,89,32,50,65,63,46,52,55,46,50,41,53,34,36,58,53,45,54,69,36,85,52,42,74,42,53,35,36,23,40,38,73,86,42,90,50,33,32,35,38,49,32,29,21,45,22,66,69,52,45,55,48,47,73,72,28,67,53,46,51,51,39,60,68,68,48,62,87,70,34,68,66,48,75,47,78,42,52,26,38,76,75,69

Organism: Rhizobium meliloti (strain 1021) (NCBI:txid266834)

Foldseek 3Di:
DAAKKKKKKKFAWDPPLLVLLVVLVVVLLVVQCPDPFWPHWDKDDDPPDPRMIMIITMGSHPVSVVCVCVDDSVVVSVVSRDPRGTPDMDMDIGDDDD/DAAKKKKKKKFAWDPPLLVLLVVLVVVLLVVQCPDPFWPHWDKDDDPPDPRMIMIITMGSHPVSVVCVCVDDSVVVSVVSRPPRGTPDMDMDIGDDDD

pLDDT: mean 97.2, std 7.03, range [41.78, 98.94]

InterPro domains:
  IPR007138 Antibiotic biosynthesis monooxygenase domain [PF03992] (5-79)
  IPR007138 Antibiotic biosynthesis monooxygenase domain [PS51725] (5-94)
  IPR011008 Dimeric alpha-beta barrel [SSF54909] (1-95)
  IPR050744 AI-2 Signaling Cycle Isomerase LsrG [PTHR33336] (2-92)

Radius of gyration: 17.2 Å; Cα contacts (8 Å, |Δi|>4): 394; chains: 2; bounding box: 38×47×42 Å

Sequence (196 aa):
MTNSIKVVARVMITPGNEDAFETYAAELSVATRAEAGCLSYHLHRHLNQKGVYVFVEEWASRQVWEQHMSGEAIRAFNRQLPAGTIAHIEIHPLEQIAMTNSIKVVARVMITPGNEDAFETYAAELSVATRAEAGCLSYHLHRHLNQKGVYVFVEEWASRQVWEQHMSGEAIRAFNRQLPAGTIAHIEIHPLEQIA